Protein AF-A3Z2J1-F1 (afdb_monomer)

Solvent-accessible surface area (backbone atoms only — not comparable to full-atom values): 14662 Å² total; per-residue (Å²): 104,70,68,64,51,51,53,56,68,70,64,74,62,68,64,82,73,50,53,62,56,49,52,54,41,51,51,48,16,47,52,53,9,51,54,41,21,66,39,72,63,80,70,76,75,83,75,76,81,84,68,76,88,81,82,53,97,78,67,74,84,74,64,81,73,78,60,79,45,71,45,67,60,53,67,64,81,97,43,74,44,67,62,46,49,36,32,64,64,8,50,52,48,8,52,51,51,16,46,47,52,36,52,55,54,51,52,51,52,49,50,64,76,75,48,54,75,66,58,50,43,37,52,51,34,60,68,40,47,76,50,36,79,80,71,44,64,44,48,61,54,25,32,52,51,48,49,51,61,65,43,44,60,57,52,52,52,50,51,52,50,52,53,53,56,44,52,74,68,66,58,58,76,88,80,49,53,75,73,57,45,50,52,50,54,48,55,50,48,52,55,50,50,54,54,49,51,54,52,49,50,55,51,48,53,55,40,48,78,72,65,58,75,88,56,46,45,73,80,74,56,75,82,74,86,70,88,55,65,68,60,53,50,52,50,50,50,51,50,51,48,54,51,50,52,45,56,61,68,69,75,108

Sequence (252 aa):
MLSLFVITALSGLPRKLWWRSLLVLVLLAFAVGSLSMLLPAVDPPAVFSLRNPLELPDAATDGPSWDLIRFGPLQWGNFSLGPLVVDRASAQLGLRTSTLVFTVIHSVNLVLITTTPEDLVWGLSWYLRPFAVFGLPVEKLGFQLLLALRFLPLVQEELQNLLRSMASRAVNLRTLGFKAGFGIVLAVGERLLANILLRAEQGADALVARGGRILGPSRFRLPAERPAPLLNALALMGLLLVMGLRGQYGAL

Foldseek 3Di:
DVLLV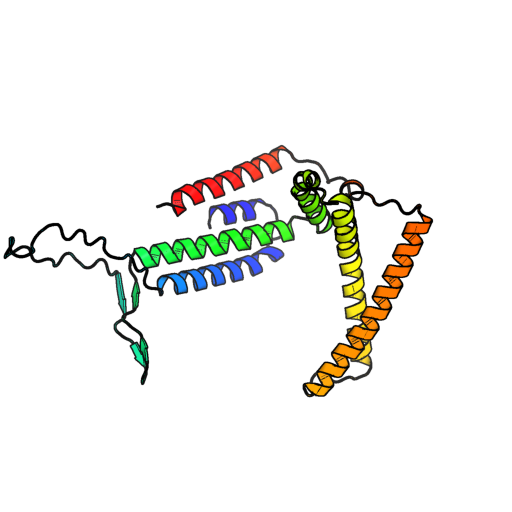VVVVVPPDDCVPCVVVLVVLLVVLLVQLVVLLQDPPPPPPPPPVVDDPPPDPPPPPPPPPQFPDWQPFDDDDPDTDHTRTRHPSSNLRSVLSSVVSSVVVVVVVVCVVPDDQLVVLVVVLVVCVVVVVVVDPSLQVSLVSNVVVVCPVVLVVLLVVLVVVVVVVVPPCPPDDPVVNVVVVVVSVVVSVVVVVVVVVVVCVVCVVVPVDRGGSVVVDDPDDDDPVVVVVVVVVSVVVVVVVCVVSVVD

pLDDT: mean 74.88, std 15.04, range [39.53, 95.44]

Structure (mmCIF, N/CA/C/O backbone):
data_AF-A3Z2J1-F1
#
_entry.id   AF-A3Z2J1-F1
#
loop_
_atom_site.group_PDB
_atom_site.id
_atom_site.type_symbol
_atom_site.label_atom_id
_atom_site.label_alt_id
_atom_site.label_comp_id
_atom_site.label_asym_id
_atom_site.label_entity_id
_atom_site.label_seq_id
_atom_site.pdbx_PDB_ins_code
_atom_site.Cartn_x
_atom_site.Cartn_y
_atom_site.Cartn_z
_atom_site.occupancy
_atom_site.B_iso_or_equiv
_atom_site.auth_seq_id
_atom_site.auth_comp_id
_atom_site.auth_asym_id
_atom_site.auth_atom_id
_atom_site.pdbx_PDB_model_num
ATOM 1 N N . MET A 1 1 ? 14.466 5.690 -18.568 1.00 57.38 1 MET A N 1
ATOM 2 C CA . MET A 1 1 ? 14.566 6.590 -17.391 1.00 57.38 1 MET A CA 1
ATOM 3 C C . MET A 1 1 ? 14.049 7.999 -17.683 1.00 57.38 1 MET A C 1
ATOM 5 O O . MET A 1 1 ? 13.105 8.415 -17.024 1.00 57.38 1 MET A O 1
ATOM 9 N N . LEU A 1 2 ? 14.600 8.712 -18.676 1.00 60.16 2 LEU A N 1
ATOM 10 C CA . LEU A 1 2 ? 14.237 10.108 -18.991 1.00 60.16 2 LEU A CA 1
ATOM 11 C C . LEU A 1 2 ? 12.752 10.333 -19.322 1.00 60.16 2 LEU A C 1
ATOM 13 O O . LEU A 1 2 ? 12.160 11.288 -18.836 1.00 60.16 2 LEU A O 1
ATOM 17 N N . SER A 1 3 ? 12.119 9.433 -20.075 1.00 56.44 3 SER A N 1
ATOM 18 C CA . SER A 1 3 ? 10.701 9.547 -20.447 1.00 56.44 3 SER A CA 1
ATOM 19 C C . SER A 1 3 ? 9.753 9.518 -19.237 1.00 56.44 3 SER A C 1
ATOM 21 O O . SER A 1 3 ? 8.886 10.376 -19.109 1.00 56.44 3 SER A O 1
ATOM 23 N N . LEU A 1 4 ? 9.962 8.596 -18.292 1.00 57.84 4 LEU A N 1
ATOM 24 C CA . LEU A 1 4 ? 9.208 8.545 -17.029 1.00 57.84 4 LEU A CA 1
ATOM 25 C C . LEU A 1 4 ? 9.495 9.743 -16.118 1.00 57.84 4 LEU A C 1
ATOM 27 O O . LEU A 1 4 ? 8.594 10.225 -15.431 1.00 57.84 4 LEU A O 1
ATOM 31 N N . PHE A 1 5 ? 10.730 10.246 -16.128 1.00 60.72 5 PHE A N 1
ATOM 32 C CA . PHE A 1 5 ? 11.093 11.449 -15.384 1.00 60.72 5 PHE A CA 1
ATOM 33 C C . PHE A 1 5 ? 10.326 12.677 -15.898 1.00 60.72 5 PHE A C 1
ATOM 35 O O . PHE A 1 5 ? 9.751 13.415 -15.101 1.00 60.72 5 PHE A O 1
ATOM 42 N N . VAL A 1 6 ? 10.232 12.836 -17.223 1.00 63.78 6 VAL A N 1
ATOM 43 C CA . VAL A 1 6 ? 9.468 13.911 -17.876 1.00 63.78 6 VAL A CA 1
ATOM 44 C C . VAL A 1 6 ? 7.970 13.797 -17.581 1.00 63.78 6 VAL A C 1
ATOM 46 O O . VAL A 1 6 ? 7.354 14.787 -17.195 1.00 63.78 6 VAL A O 1
ATOM 49 N N . ILE A 1 7 ? 7.392 12.594 -17.671 1.00 62.88 7 ILE A N 1
ATOM 50 C CA . ILE A 1 7 ? 5.971 12.359 -17.352 1.00 62.88 7 ILE A CA 1
ATOM 51 C C . ILE A 1 7 ? 5.661 12.756 -15.906 1.00 62.88 7 ILE A C 1
ATOM 53 O O . ILE A 1 7 ? 4.654 13.402 -15.629 1.00 62.88 7 ILE A O 1
ATOM 57 N N . THR A 1 8 ? 6.550 12.422 -14.976 1.00 60.19 8 THR A N 1
ATOM 58 C CA . THR A 1 8 ? 6.310 12.709 -13.561 1.00 60.19 8 THR A CA 1
ATOM 59 C C . THR A 1 8 ? 6.542 14.187 -13.224 1.00 60.19 8 THR A C 1
ATOM 61 O O . THR A 1 8 ? 5.846 14.735 -12.373 1.00 60.19 8 THR A O 1
ATOM 64 N N . ALA A 1 9 ? 7.458 14.862 -13.928 1.00 58.59 9 ALA A N 1
ATOM 65 C CA . ALA A 1 9 ? 7.637 16.310 -13.833 1.00 58.59 9 ALA A CA 1
ATOM 66 C C . ALA A 1 9 ? 6.421 17.089 -14.375 1.00 58.59 9 ALA A C 1
ATOM 68 O O . ALA A 1 9 ? 6.052 18.107 -13.794 1.00 58.59 9 ALA A O 1
ATOM 69 N N . LEU A 1 10 ? 5.764 16.592 -15.433 1.00 59.16 10 LEU A N 1
ATOM 70 C CA . LEU A 1 10 ? 4.526 17.177 -15.967 1.00 59.16 10 LEU A CA 1
ATOM 71 C C . LEU A 1 10 ? 3.279 16.870 -15.120 1.00 59.16 10 LEU A C 1
ATOM 73 O O . LEU A 1 10 ? 2.296 17.598 -15.213 1.00 59.16 10 LEU A O 1
ATOM 77 N N . SER A 1 11 ? 3.302 15.829 -14.282 1.00 58.53 11 SER A N 1
ATOM 78 C CA . SER A 1 11 ? 2.126 15.358 -13.531 1.00 58.53 11 SER A CA 1
ATOM 79 C C . SER A 1 11 ? 1.688 16.273 -12.370 1.00 58.53 11 SER A C 1
ATOM 81 O O . SER A 1 11 ? 0.750 15.927 -11.655 1.00 58.53 11 SER A O 1
ATOM 83 N N . GLY A 1 12 ? 2.352 17.415 -12.141 1.00 55.75 12 GLY A N 1
ATOM 84 C CA . GLY A 1 12 ? 1.924 18.420 -11.154 1.00 55.75 12 GLY A CA 1
ATOM 85 C C . GLY A 1 12 ? 2.010 17.982 -9.684 1.00 55.75 12 GLY A C 1
ATOM 86 O O . GLY A 1 12 ? 1.475 18.656 -8.807 1.00 55.75 12 GLY A O 1
ATOM 87 N N . LEU A 1 13 ? 2.679 16.862 -9.393 1.00 62.22 13 LEU A N 1
ATOM 88 C CA . LEU A 1 13 ? 2.806 16.322 -8.040 1.00 62.22 13 LEU A CA 1
ATOM 89 C C . LEU A 1 13 ? 3.732 17.195 -7.172 1.00 62.22 13 LEU A C 1
ATOM 91 O O . LEU A 1 13 ? 4.771 17.665 -7.648 1.00 62.22 13 LEU A O 1
ATOM 95 N N . PRO A 1 14 ? 3.420 17.387 -5.875 1.00 61.91 14 PRO A N 1
ATOM 96 C CA . PRO A 1 14 ? 4.254 18.181 -4.984 1.00 61.91 14 PRO A CA 1
ATOM 97 C C . PRO A 1 14 ? 5.662 17.578 -4.889 1.00 61.91 14 PRO A C 1
ATOM 99 O O . PRO A 1 14 ? 5.868 16.486 -4.355 1.00 61.91 14 PRO A O 1
ATOM 102 N N . ARG A 1 15 ? 6.659 18.335 -5.373 1.00 60.00 15 ARG A N 1
ATOM 103 C CA . ARG A 1 15 ? 8.070 17.917 -5.518 1.00 60.00 15 ARG A CA 1
ATOM 104 C C . ARG A 1 15 ? 8.680 17.326 -4.237 1.00 60.00 15 ARG A C 1
ATOM 106 O O . ARG A 1 15 ? 9.573 16.487 -4.312 1.00 60.00 15 ARG A O 1
ATOM 113 N N . LYS A 1 16 ? 8.175 17.720 -3.062 1.00 64.94 16 LYS A N 1
ATOM 114 C CA . LYS A 1 16 ? 8.622 17.232 -1.746 1.00 64.94 16 LYS A CA 1
ATOM 115 C C . LYS A 1 16 ? 8.335 15.744 -1.506 1.00 64.94 16 LYS A C 1
ATOM 117 O O . LYS A 1 16 ? 9.128 15.107 -0.819 1.00 64.94 16 LYS A O 1
ATOM 122 N N . LEU A 1 17 ? 7.247 15.195 -2.059 1.00 63.03 17 LEU A N 1
ATOM 123 C CA . LEU A 1 17 ? 6.867 13.792 -1.841 1.00 63.03 17 LEU A CA 1
ATOM 124 C C . LEU A 1 17 ? 7.723 12.834 -2.675 1.00 63.03 17 LEU A C 1
ATOM 126 O O . LEU A 1 17 ? 8.176 11.808 -2.174 1.00 63.03 17 LEU A O 1
ATOM 130 N N . TRP A 1 18 ? 7.975 13.176 -3.940 1.00 66.00 18 TRP A N 1
ATOM 131 C CA . TRP A 1 18 ? 8.612 12.239 -4.863 1.00 66.00 18 TRP A CA 1
ATOM 132 C C . TRP A 1 18 ? 10.140 12.357 -4.915 1.00 66.00 18 TRP A C 1
ATOM 134 O O . TRP A 1 18 ? 10.807 11.355 -5.139 1.00 66.00 18 TRP A O 1
ATOM 144 N N . TRP A 1 19 ? 10.734 13.521 -4.629 1.00 69.75 19 TRP A N 1
ATOM 145 C CA . TRP A 1 19 ? 12.183 13.724 -4.798 1.00 69.75 19 TRP A CA 1
ATOM 146 C C . TRP A 1 19 ? 13.058 12.785 -3.949 1.00 69.75 19 TRP A C 1
ATOM 148 O O . TRP A 1 19 ? 14.065 12.276 -4.436 1.00 69.75 19 TRP A O 1
ATOM 158 N N . ARG A 1 20 ? 12.666 12.508 -2.694 1.00 76.00 20 ARG A N 1
ATOM 159 C CA . ARG A 1 20 ? 13.407 11.579 -1.817 1.00 76.00 20 ARG A CA 1
ATOM 160 C C . ARG A 1 20 ? 13.319 10.135 -2.311 1.00 76.00 20 ARG A C 1
ATOM 162 O O . ARG A 1 20 ? 14.336 9.456 -2.379 1.00 76.00 20 ARG A O 1
ATOM 169 N N . SER A 1 21 ? 12.115 9.694 -2.676 1.00 70.88 21 SER A N 1
ATOM 170 C CA . SER A 1 21 ? 11.883 8.355 -3.230 1.00 70.88 21 SER A CA 1
ATOM 171 C C . SER A 1 21 ? 12.632 8.174 -4.553 1.00 70.88 21 SER A C 1
ATOM 173 O O . SER A 1 21 ? 13.335 7.187 -4.728 1.00 70.88 21 SER A O 1
ATOM 175 N N . LEU A 1 22 ? 12.582 9.177 -5.433 1.00 76.19 22 LEU A N 1
ATOM 176 C CA . LEU A 1 22 ? 13.281 9.202 -6.716 1.00 76.19 22 LEU A CA 1
ATOM 177 C C . LEU A 1 22 ? 14.797 9.090 -6.532 1.00 76.19 22 LEU A C 1
ATOM 179 O O . LEU A 1 22 ? 15.416 8.254 -7.180 1.00 76.19 22 LEU A O 1
ATOM 183 N N . LEU A 1 23 ? 15.393 9.872 -5.626 1.00 80.12 23 LEU A N 1
ATOM 184 C CA . LEU A 1 23 ? 16.831 9.803 -5.351 1.00 80.12 23 LEU A CA 1
ATOM 185 C C . LEU A 1 23 ? 17.265 8.421 -4.854 1.00 80.12 23 LEU A C 1
ATOM 187 O O . LEU A 1 23 ? 18.228 7.863 -5.375 1.00 80.12 23 LEU A O 1
ATOM 191 N N . VAL A 1 24 ? 16.540 7.850 -3.888 1.00 81.94 24 VAL A N 1
ATOM 192 C CA . VAL A 1 24 ? 16.833 6.504 -3.366 1.00 81.94 24 VAL A CA 1
ATOM 193 C C . VAL A 1 24 ? 16.687 5.452 -4.463 1.00 81.94 24 VAL A C 1
ATOM 195 O O . VAL A 1 24 ? 17.505 4.546 -4.566 1.00 81.94 24 VAL A O 1
ATOM 198 N N . LEU A 1 25 ? 15.673 5.586 -5.312 1.00 81.19 25 LEU A N 1
ATOM 199 C CA . LEU A 1 25 ? 15.363 4.632 -6.369 1.00 81.19 25 LEU A CA 1
ATOM 200 C C . LEU A 1 25 ? 16.361 4.709 -7.529 1.00 81.19 25 LEU A C 1
ATOM 202 O O . LEU A 1 25 ? 16.750 3.671 -8.054 1.00 81.19 25 LEU A O 1
ATOM 206 N N . VAL A 1 26 ? 16.839 5.903 -7.891 1.00 80.12 26 VAL A N 1
ATOM 207 C CA . VAL A 1 26 ? 17.949 6.070 -8.844 1.00 80.12 26 VAL A CA 1
ATOM 208 C C . VAL A 1 26 ? 19.233 5.474 -8.279 1.00 80.12 26 VAL A C 1
ATOM 210 O O . VAL A 1 26 ? 19.916 4.751 -8.997 1.00 80.12 26 VAL A O 1
ATOM 213 N N . LEU A 1 27 ? 19.535 5.713 -6.999 1.00 85.19 27 LEU A N 1
ATOM 214 C CA . LEU A 1 27 ? 20.712 5.137 -6.347 1.00 85.19 27 LEU A CA 1
ATOM 215 C C . LEU A 1 27 ? 20.633 3.606 -6.315 1.00 85.19 27 LEU A C 1
ATOM 217 O O . LEU A 1 27 ? 21.591 2.941 -6.694 1.00 85.19 27 LEU A O 1
ATOM 221 N N . LEU A 1 28 ? 19.480 3.044 -5.942 1.00 85.31 28 LEU A N 1
ATOM 222 C CA . LEU A 1 28 ? 19.233 1.602 -5.949 1.00 85.31 28 LEU A CA 1
ATOM 223 C C . LEU A 1 28 ? 19.355 1.021 -7.363 1.00 85.31 28 LEU A C 1
ATOM 225 O O . LEU A 1 28 ? 20.039 0.023 -7.561 1.00 85.31 28 LEU A O 1
ATOM 229 N N . ALA A 1 29 ? 18.716 1.645 -8.353 1.00 80.44 29 ALA A N 1
ATOM 230 C CA . ALA A 1 29 ? 18.776 1.196 -9.737 1.00 80.44 29 ALA A CA 1
ATOM 231 C C . ALA A 1 29 ? 20.209 1.242 -10.274 1.00 80.44 29 ALA A C 1
ATOM 233 O O . ALA A 1 29 ? 20.617 0.336 -11.000 1.00 80.44 29 ALA A O 1
ATOM 234 N N . PHE A 1 30 ? 20.986 2.267 -9.919 1.00 82.56 30 PHE A N 1
ATOM 235 C CA . PHE A 1 30 ? 22.388 2.361 -10.304 1.00 82.56 30 PHE A CA 1
ATOM 236 C C . PHE A 1 30 ? 23.234 1.301 -9.595 1.00 82.56 30 PHE A C 1
ATOM 238 O O . PHE A 1 30 ? 24.021 0.643 -10.256 1.00 82.56 30 PHE A O 1
ATOM 245 N N . ALA A 1 31 ? 23.011 1.058 -8.300 1.00 83.38 31 ALA A N 1
ATOM 246 C CA . ALA A 1 31 ? 23.707 0.023 -7.534 1.00 83.38 31 ALA A CA 1
ATOM 247 C C . ALA A 1 31 ? 23.424 -1.396 -8.063 1.00 83.38 31 ALA A C 1
ATOM 249 O O . ALA A 1 31 ? 24.338 -2.207 -8.208 1.00 83.38 31 ALA A O 1
ATOM 250 N N . VAL A 1 32 ? 22.165 -1.698 -8.396 1.00 82.12 32 VAL A N 1
ATOM 251 C CA . VAL A 1 32 ? 21.775 -2.981 -9.004 1.00 82.12 32 VAL A CA 1
ATOM 252 C C . VAL A 1 32 ? 22.324 -3.100 -10.427 1.00 82.12 32 VAL A C 1
ATOM 254 O O . VAL A 1 32 ? 22.787 -4.171 -10.820 1.00 82.12 32 VAL A O 1
ATOM 257 N N . GLY A 1 33 ? 22.319 -2.001 -11.187 1.00 79.25 33 GLY A N 1
ATOM 258 C CA . GLY A 1 33 ? 22.915 -1.924 -12.519 1.00 79.25 33 GLY A CA 1
ATOM 259 C C . GLY A 1 33 ? 24.416 -2.174 -12.495 1.00 79.25 33 GLY A C 1
ATOM 260 O O . GLY A 1 33 ? 24.890 -3.044 -13.214 1.00 79.25 33 GLY A O 1
ATOM 261 N N . SER A 1 34 ? 25.150 -1.485 -11.618 1.00 76.50 34 SER A N 1
ATOM 262 C CA . SER A 1 34 ? 26.585 -1.686 -11.437 1.00 76.50 34 SER A CA 1
ATOM 263 C C . SER A 1 34 ? 26.873 -3.112 -10.993 1.00 76.50 34 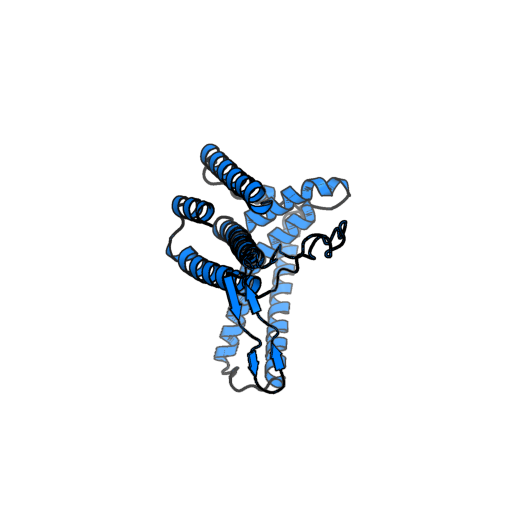SER A C 1
ATOM 265 O O . SER A 1 34 ? 27.691 -3.766 -11.618 1.00 76.50 34 SER A O 1
ATOM 267 N N . LEU A 1 35 ? 26.142 -3.651 -10.008 1.00 79.75 35 LEU A N 1
ATOM 268 C CA . LEU A 1 35 ? 26.307 -5.048 -9.597 1.00 79.75 35 LEU A CA 1
ATOM 269 C C . LEU A 1 35 ? 26.108 -6.007 -10.780 1.00 79.75 35 LEU A C 1
ATOM 271 O O . LEU A 1 35 ? 26.904 -6.917 -10.959 1.00 79.75 35 LEU A O 1
ATOM 275 N N . SER A 1 36 ? 25.107 -5.756 -11.628 1.00 74.44 36 SER A N 1
ATOM 276 C CA . SER A 1 36 ? 24.856 -6.550 -12.838 1.00 74.44 36 SER A CA 1
ATOM 277 C C . SER A 1 36 ? 25.975 -6.429 -13.884 1.00 74.44 36 SER A C 1
ATOM 279 O O . SER A 1 36 ? 26.217 -7.393 -14.597 1.00 74.44 36 SER A O 1
ATOM 281 N N . MET A 1 37 ? 26.676 -5.289 -13.966 1.00 70.00 37 MET A N 1
ATOM 282 C CA . MET A 1 37 ? 27.862 -5.122 -14.828 1.00 70.00 37 MET A CA 1
ATOM 283 C C . MET A 1 37 ? 29.072 -5.914 -14.325 1.00 70.00 37 MET A C 1
ATOM 285 O O . MET A 1 37 ? 29.935 -6.270 -15.121 1.00 70.00 37 MET A O 1
ATOM 289 N N . LEU A 1 38 ? 29.151 -6.163 -13.013 1.00 67.50 38 LEU A N 1
ATOM 290 C CA . LEU A 1 38 ? 30.205 -6.982 -12.415 1.00 67.50 38 LEU A CA 1
ATOM 291 C C . LEU A 1 38 ? 29.958 -8.491 -12.593 1.00 67.50 38 LEU A C 1
ATOM 293 O O . LEU A 1 38 ? 30.885 -9.273 -12.383 1.00 67.50 38 LEU A O 1
ATOM 297 N N . LEU A 1 39 ? 28.743 -8.914 -12.969 1.00 64.44 39 LEU A N 1
ATOM 298 C CA . LEU A 1 39 ? 28.493 -10.305 -13.334 1.00 64.44 39 LEU A CA 1
ATOM 299 C C . LEU A 1 39 ? 29.022 -10.557 -14.757 1.00 64.44 39 LEU A C 1
ATOM 301 O O . LEU A 1 39 ? 28.679 -9.803 -15.672 1.00 64.44 39 LEU A O 1
ATOM 305 N N . PRO A 1 40 ? 29.819 -11.618 -14.979 1.00 58.66 40 PRO A N 1
ATOM 306 C CA . PRO A 1 40 ? 30.177 -12.042 -16.323 1.00 58.66 40 PRO A CA 1
ATOM 307 C C . PRO A 1 40 ? 28.895 -12.416 -17.069 1.00 58.66 40 PRO A C 1
ATOM 309 O O . PRO A 1 40 ? 28.216 -13.378 -16.697 1.00 58.66 40 PRO A O 1
ATOM 312 N N . ALA A 1 41 ? 28.540 -11.655 -18.104 1.00 54.47 41 ALA A N 1
ATOM 313 C CA . ALA A 1 41 ? 27.570 -12.113 -19.082 1.00 54.47 41 ALA A CA 1
ATOM 314 C C . ALA A 1 41 ? 28.239 -13.267 -19.836 1.00 54.47 41 ALA A C 1
ATOM 316 O O . ALA A 1 41 ? 29.072 -13.055 -20.710 1.00 54.47 41 ALA A O 1
ATOM 317 N N . VAL A 1 42 ? 27.968 -14.501 -19.409 1.00 46.91 42 VAL A N 1
ATOM 318 C CA . VAL A 1 42 ? 28.392 -15.692 -20.141 1.00 46.91 42 VAL A CA 1
ATOM 319 C C . VAL A 1 42 ? 27.562 -15.731 -21.418 1.00 46.91 42 VAL A C 1
ATOM 321 O O . VAL A 1 42 ? 26.490 -16.327 -21.441 1.00 46.91 42 VAL A O 1
ATOM 324 N N . ASP A 1 43 ? 28.042 -15.089 -22.476 1.00 48.09 43 ASP A N 1
ATOM 325 C CA . ASP A 1 43 ? 27.722 -15.566 -23.811 1.00 48.09 43 ASP A CA 1
ATOM 326 C C . ASP A 1 43 ? 28.557 -16.840 -24.004 1.00 48.09 43 ASP A C 1
ATOM 328 O O . ASP A 1 43 ? 29.792 -16.768 -23.985 1.00 48.09 43 ASP A O 1
ATOM 332 N N . PRO A 1 44 ? 27.954 -18.041 -24.131 1.00 46.53 44 PRO A N 1
ATOM 333 C CA . PRO A 1 44 ? 28.702 -19.157 -24.676 1.00 46.53 44 PRO A CA 1
ATOM 334 C C . PRO A 1 44 ? 29.136 -18.716 -26.077 1.00 46.53 44 PRO A C 1
ATOM 336 O O . PRO A 1 44 ? 28.268 -18.350 -26.877 1.00 46.53 44 PRO A O 1
ATOM 339 N N . PRO A 1 45 ? 30.440 -18.707 -26.409 1.00 48.12 45 PRO A N 1
ATOM 340 C CA . PRO A 1 45 ? 30.830 -18.457 -27.781 1.00 48.12 45 PRO A CA 1
ATOM 341 C C . PRO A 1 45 ? 30.092 -19.493 -28.626 1.00 48.12 45 PRO A C 1
ATOM 343 O O . PRO A 1 45 ? 30.150 -20.691 -28.341 1.00 48.12 45 PRO A O 1
ATOM 346 N N . ALA A 1 46 ? 29.345 -19.038 -29.630 1.00 47.88 46 ALA A N 1
ATOM 347 C CA . ALA A 1 46 ? 28.820 -19.916 -30.658 1.00 47.88 46 ALA A CA 1
ATOM 348 C C . ALA A 1 46 ? 30.024 -20.466 -31.432 1.00 47.88 46 ALA A C 1
ATOM 350 O O . ALA A 1 46 ? 30.397 -19.959 -32.488 1.00 47.88 46 ALA A O 1
ATOM 351 N N . VAL A 1 47 ? 30.686 -21.478 -30.869 1.00 46.78 47 VAL A N 1
ATOM 352 C CA . VAL A 1 47 ? 31.757 -22.216 -31.522 1.00 46.78 47 VAL A CA 1
ATOM 353 C C . VAL A 1 47 ? 31.083 -23.164 -32.505 1.00 46.78 47 VAL A C 1
ATOM 355 O O . VAL A 1 47 ? 30.970 -24.363 -32.277 1.00 46.78 47 VAL A O 1
ATOM 358 N N . PHE A 1 48 ? 30.617 -22.626 -33.630 1.00 44.84 48 PHE A N 1
ATOM 359 C CA . PHE A 1 48 ? 30.579 -23.432 -34.839 1.00 44.84 48 PHE A CA 1
ATOM 360 C C . PHE A 1 48 ? 32.022 -23.535 -35.333 1.00 44.84 48 PHE A C 1
ATOM 362 O O . PHE A 1 48 ? 32.467 -22.771 -36.187 1.00 44.84 48 PHE A O 1
ATOM 369 N N . SER A 1 49 ? 32.781 -24.468 -34.756 1.00 53.88 49 SER A N 1
ATOM 370 C CA . SER A 1 49 ? 34.097 -24.890 -35.237 1.00 53.88 49 SER A CA 1
ATOM 371 C C . SER A 1 49 ? 33.925 -25.651 -36.557 1.00 53.88 49 SER A C 1
ATOM 373 O O . SER A 1 49 ? 34.043 -26.867 -36.628 1.00 53.88 49 SER A O 1
ATOM 375 N N . LEU A 1 50 ? 33.594 -24.920 -37.623 1.00 51.19 50 LEU A N 1
ATOM 376 C CA . LEU A 1 50 ? 33.421 -25.459 -38.974 1.00 51.19 50 LEU A CA 1
ATOM 377 C C . LEU A 1 50 ? 34.714 -25.441 -39.803 1.00 51.19 50 LEU A C 1
ATOM 379 O O . LEU A 1 50 ? 34.687 -25.860 -40.960 1.00 51.19 50 LEU A O 1
ATOM 383 N N . ARG A 1 51 ? 35.850 -24.960 -39.272 1.00 53.72 51 ARG A N 1
ATOM 384 C CA . ARG A 1 51 ? 37.092 -24.880 -40.057 1.00 53.72 51 ARG A CA 1
ATOM 385 C C . ARG A 1 51 ? 38.361 -25.048 -39.221 1.00 53.72 51 ARG A C 1
ATOM 387 O O . ARG A 1 51 ? 38.476 -24.497 -38.132 1.00 53.72 51 ARG A O 1
ATOM 394 N N . ASN A 1 52 ? 39.279 -25.854 -39.753 1.00 56.75 52 ASN A N 1
ATOM 395 C CA . ASN A 1 52 ? 40.498 -26.324 -39.101 1.00 56.75 52 ASN A CA 1
ATOM 396 C C . ASN A 1 52 ? 41.537 -25.176 -39.018 1.00 56.75 52 ASN A C 1
ATOM 398 O O . ASN A 1 52 ? 41.876 -24.608 -40.056 1.00 56.75 52 ASN A O 1
ATOM 402 N N . PRO A 1 53 ? 42.045 -24.809 -37.828 1.00 56.50 53 PRO A N 1
ATOM 403 C CA . PRO A 1 53 ? 42.876 -23.613 -37.609 1.00 56.50 53 PRO A CA 1
ATOM 404 C C . PRO A 1 53 ? 44.314 -23.665 -38.172 1.00 56.50 53 PRO A C 1
ATOM 406 O O . PRO A 1 53 ? 45.115 -22.790 -37.867 1.00 56.50 53 PRO A O 1
ATOM 409 N N . LEU A 1 54 ? 44.663 -24.658 -38.996 1.00 57.78 54 LEU A N 1
ATOM 410 C CA . LEU A 1 54 ? 46.009 -24.829 -39.570 1.00 57.78 54 LEU A CA 1
ATOM 411 C C . LEU A 1 54 ? 46.174 -24.251 -40.991 1.00 57.78 54 LEU A C 1
ATOM 413 O O . LEU A 1 54 ? 47.264 -24.323 -41.549 1.00 57.78 54 LEU A O 1
ATOM 417 N N . GLU A 1 55 ? 45.123 -23.682 -41.592 1.00 58.12 55 GLU A N 1
ATOM 418 C CA . GLU A 1 55 ? 45.159 -23.216 -42.993 1.00 58.12 55 GLU A CA 1
ATOM 419 C C . GLU A 1 55 ? 45.689 -21.777 -43.186 1.00 58.12 55 GLU A C 1
ATOM 421 O O . GLU A 1 55 ? 45.889 -21.358 -44.323 1.00 58.12 55 GLU A O 1
ATOM 426 N N . LEU A 1 56 ? 45.957 -21.013 -42.117 1.00 60.41 56 LEU A N 1
ATOM 427 C CA . LEU A 1 56 ? 46.429 -19.618 -42.199 1.00 60.41 56 LEU A CA 1
ATOM 428 C C . LEU A 1 56 ? 47.598 -19.361 -41.225 1.00 60.41 56 LEU A C 1
ATOM 430 O O . LEU A 1 56 ? 47.361 -18.939 -40.096 1.00 60.41 56 LEU A O 1
ATOM 434 N N . PRO A 1 57 ? 48.861 -19.571 -41.649 1.00 54.97 57 PRO A N 1
ATOM 435 C CA . PRO A 1 57 ? 50.043 -19.410 -40.793 1.00 54.97 57 PRO A CA 1
ATOM 436 C C . PRO A 1 57 ? 50.337 -17.969 -40.342 1.00 54.97 57 PRO A C 1
ATOM 438 O O . PRO A 1 57 ? 51.181 -17.782 -39.475 1.00 54.97 57 PRO A O 1
ATOM 441 N N . ASP A 1 58 ? 49.652 -16.971 -40.911 1.00 50.88 58 ASP A N 1
ATOM 442 C CA . ASP A 1 58 ? 49.895 -15.539 -40.659 1.00 50.88 58 ASP A CA 1
ATOM 443 C C . ASP A 1 58 ? 48.616 -14.744 -40.338 1.00 50.88 58 ASP A C 1
ATOM 445 O O . ASP A 1 58 ? 48.620 -13.513 -40.274 1.00 50.88 58 ASP A O 1
ATOM 449 N N . ALA A 1 59 ? 47.494 -15.427 -40.098 1.00 51.06 59 ALA A N 1
ATOM 450 C CA . ALA A 1 59 ? 46.329 -14.772 -39.518 1.00 51.06 59 ALA A CA 1
ATOM 451 C C . ALA A 1 59 ? 46.518 -14.729 -38.001 1.00 51.06 59 ALA A C 1
ATOM 453 O O . ALA A 1 59 ? 45.949 -15.541 -37.274 1.00 51.06 59 ALA A O 1
ATOM 454 N N . ALA A 1 60 ? 47.344 -13.794 -37.530 1.00 48.81 60 ALA A N 1
ATOM 455 C CA . ALA A 1 60 ? 47.370 -13.411 -36.129 1.00 48.81 60 ALA A CA 1
ATOM 456 C C . ALA A 1 60 ? 45.926 -13.132 -35.685 1.00 48.81 60 ALA A C 1
ATOM 458 O O . ALA A 1 60 ? 45.336 -12.108 -36.031 1.00 48.81 60 ALA A O 1
ATOM 459 N N . THR A 1 61 ? 45.333 -14.054 -34.928 1.00 53.97 61 THR A N 1
ATOM 460 C CA . THR A 1 61 ? 44.052 -13.845 -34.253 1.00 53.97 61 THR A CA 1
ATOM 461 C C . THR A 1 61 ? 44.260 -12.987 -33.009 1.00 53.97 61 THR A C 1
ATOM 463 O O . THR A 1 61 ? 43.756 -13.312 -31.943 1.00 53.97 61 THR A O 1
ATOM 466 N N . ASP A 1 62 ? 44.986 -11.881 -33.154 1.00 47.56 62 ASP A N 1
ATOM 467 C CA . ASP A 1 62 ? 44.952 -10.757 -32.227 1.00 47.56 62 ASP A CA 1
ATOM 468 C C . ASP A 1 62 ? 43.997 -9.718 -32.820 1.00 47.56 62 ASP A C 1
ATOM 470 O O . ASP A 1 62 ? 44.339 -8.574 -33.119 1.00 47.56 62 ASP A O 1
ATOM 474 N N . GLY A 1 63 ? 42.745 -10.142 -33.021 1.00 48.62 63 GLY A N 1
ATOM 475 C CA . GLY A 1 63 ? 41.662 -9.172 -32.998 1.00 48.62 63 GLY A CA 1
ATOM 476 C C . GLY A 1 63 ? 41.668 -8.559 -31.598 1.00 48.62 63 GLY A C 1
ATOM 477 O O . GLY A 1 63 ? 41.802 -9.318 -30.635 1.00 48.62 63 GLY A O 1
ATOM 478 N N . PRO A 1 64 ? 41.564 -7.225 -31.442 1.00 44.72 64 PRO A N 1
ATOM 479 C CA . PRO A 1 64 ? 41.543 -6.626 -30.115 1.00 44.72 64 PRO A CA 1
ATOM 480 C C . PRO A 1 64 ? 40.461 -7.348 -29.315 1.00 44.72 64 PRO A C 1
ATOM 482 O O . PRO A 1 64 ? 39.332 -7.440 -29.788 1.00 44.72 64 PRO A O 1
ATOM 485 N N . SER A 1 65 ? 40.776 -7.931 -28.159 1.00 56.19 65 SER A N 1
ATOM 486 C CA . SER A 1 65 ? 39.728 -8.443 -27.280 1.00 56.19 65 SER A CA 1
ATOM 487 C C . SER A 1 65 ? 38.886 -7.234 -26.891 1.00 56.19 65 SER A C 1
ATOM 489 O O . SER A 1 65 ? 39.432 -6.276 -26.343 1.00 56.19 65 SER A O 1
ATOM 491 N N . TRP A 1 66 ? 37.589 -7.229 -27.202 1.00 45.41 66 TRP A N 1
ATOM 492 C CA . TRP A 1 66 ? 36.662 -6.127 -26.890 1.00 45.41 66 TRP A CA 1
ATOM 493 C C . TRP A 1 66 ? 36.377 -6.005 -25.373 1.00 45.41 66 TRP A C 1
ATOM 495 O O . TRP A 1 66 ? 35.309 -5.562 -24.964 1.00 45.41 66 TRP A O 1
ATOM 505 N N . ASP A 1 67 ? 37.363 -6.337 -24.539 1.00 52.53 67 ASP A N 1
ATOM 506 C CA . ASP A 1 67 ? 37.395 -6.142 -23.098 1.00 52.53 67 ASP A CA 1
ATOM 507 C C . ASP A 1 67 ? 37.725 -4.678 -22.809 1.00 52.53 67 ASP A C 1
ATOM 509 O O . ASP A 1 67 ? 38.859 -4.236 -23.003 1.00 52.53 67 ASP A O 1
ATOM 513 N N . LEU A 1 68 ? 36.751 -3.899 -22.332 1.00 52.62 68 LEU A N 1
ATOM 514 C CA . LEU A 1 68 ? 37.016 -2.503 -21.973 1.00 52.62 68 LEU A CA 1
ATOM 515 C C . LEU A 1 68 ? 37.898 -2.393 -20.724 1.00 52.62 68 LEU A C 1
ATOM 517 O O . LEU A 1 68 ? 38.744 -1.504 -20.655 1.00 52.62 68 LEU A O 1
ATOM 521 N N . ILE A 1 69 ? 37.685 -3.255 -19.722 1.00 52.75 69 ILE A N 1
ATOM 522 C CA . ILE A 1 69 ? 38.435 -3.255 -18.460 1.00 52.75 69 ILE A CA 1
ATOM 523 C C . ILE A 1 69 ? 38.489 -4.688 -17.921 1.00 52.75 69 ILE A C 1
ATOM 525 O O . ILE A 1 69 ? 37.460 -5.279 -17.587 1.00 52.75 69 ILE A O 1
ATOM 529 N N . ARG A 1 70 ? 39.699 -5.240 -17.814 1.00 53.09 70 ARG A N 1
ATOM 530 C CA . ARG A 1 70 ? 39.969 -6.547 -17.210 1.00 53.09 70 ARG A CA 1
ATOM 531 C C . ARG A 1 70 ? 40.592 -6.307 -15.836 1.00 53.09 70 ARG A C 1
ATOM 533 O O . ARG A 1 70 ? 41.791 -6.056 -15.737 1.00 53.09 70 ARG A O 1
ATOM 540 N N . PHE A 1 71 ? 39.793 -6.343 -14.769 1.00 54.41 71 PHE A N 1
ATOM 541 C CA . PHE A 1 71 ? 40.368 -6.385 -13.425 1.00 54.41 71 PHE A CA 1
ATOM 542 C C . PHE A 1 71 ? 40.933 -7.791 -13.225 1.00 54.41 71 PHE A C 1
ATOM 544 O O . PHE A 1 71 ? 40.191 -8.773 -13.199 1.00 54.41 71 PHE A O 1
ATOM 551 N N . GLY A 1 72 ? 42.264 -7.889 -13.172 1.00 55.59 72 GLY A N 1
ATOM 552 C CA . GLY A 1 72 ? 42.967 -9.139 -12.890 1.00 55.59 72 GLY A CA 1
ATOM 553 C C . GLY A 1 72 ? 42.495 -9.779 -11.575 1.00 55.59 72 GLY A C 1
ATOM 554 O O . GLY A 1 72 ? 41.829 -9.119 -10.776 1.00 55.59 72 GLY A O 1
ATOM 555 N N . PRO A 1 73 ? 42.810 -11.064 -11.343 1.00 50.22 73 PRO A N 1
ATOM 556 C CA . PRO A 1 73 ? 42.294 -11.801 -10.197 1.00 50.22 73 PRO A CA 1
ATOM 557 C C . PRO A 1 73 ? 42.673 -11.101 -8.890 1.00 50.22 73 PRO A C 1
ATOM 559 O O . PRO A 1 73 ? 43.852 -11.002 -8.541 1.00 50.22 73 PRO A O 1
ATOM 562 N N . LEU A 1 74 ? 41.666 -10.599 -8.172 1.00 50.84 74 LEU A N 1
ATOM 563 C CA . LEU A 1 74 ? 41.860 -9.969 -6.873 1.00 50.84 74 LEU A CA 1
ATOM 564 C C . LEU A 1 74 ? 42.067 -11.095 -5.855 1.00 50.84 74 LEU A C 1
ATOM 566 O O . LEU A 1 74 ? 41.112 -11.729 -5.403 1.00 50.84 74 LEU A O 1
ATOM 570 N N . GLN A 1 75 ? 43.327 -11.393 -5.545 1.00 53.00 75 GLN A N 1
ATOM 571 C CA . GLN A 1 75 ? 43.678 -12.337 -4.489 1.00 53.00 75 GLN A CA 1
ATOM 572 C C . GLN A 1 75 ? 43.673 -11.596 -3.151 1.00 53.00 75 GLN A C 1
ATOM 574 O O . GLN A 1 75 ? 44.613 -10.869 -2.833 1.00 53.00 75 GLN A O 1
ATOM 579 N N . TRP A 1 76 ? 42.609 -11.767 -2.365 1.00 43.22 76 TRP A N 1
ATOM 580 C CA . TRP A 1 76 ? 42.573 -11.305 -0.976 1.00 43.22 76 TRP A CA 1
ATOM 581 C C . TRP A 1 76 ? 42.608 -12.535 -0.061 1.00 43.22 76 TRP A C 1
ATOM 583 O O . TRP A 1 76 ? 41.593 -13.183 0.191 1.00 43.22 76 TRP A O 1
ATOM 593 N N . GLY A 1 77 ? 43.809 -12.908 0.391 1.00 67.25 77 GLY A N 1
ATOM 594 C CA . GLY A 1 77 ? 44.021 -14.129 1.179 1.00 67.25 77 GLY A CA 1
ATOM 595 C C . GLY A 1 77 ? 43.727 -15.404 0.374 1.00 67.25 77 GLY A C 1
ATOM 596 O O . GLY A 1 77 ? 44.217 -15.556 -0.739 1.00 67.25 77 GLY A O 1
ATOM 597 N N . ASN A 1 78 ? 42.910 -16.313 0.918 1.00 53.31 78 ASN A N 1
ATOM 598 C CA . ASN A 1 78 ? 42.570 -17.603 0.289 1.00 53.31 78 ASN A CA 1
ATOM 599 C C . ASN A 1 78 ? 41.414 -17.523 -0.732 1.00 53.31 78 ASN A C 1
ATOM 601 O O . ASN A 1 78 ? 40.965 -18.556 -1.227 1.00 53.31 78 ASN A O 1
ATOM 605 N N . PHE A 1 79 ? 40.904 -16.326 -1.035 1.00 45.09 79 PHE A N 1
ATOM 606 C CA . PHE A 1 79 ? 39.843 -16.125 -2.020 1.00 45.09 79 PHE A CA 1
ATOM 607 C C . PHE A 1 79 ? 40.432 -15.546 -3.308 1.00 45.09 79 PHE A C 1
ATOM 609 O O . PHE A 1 79 ? 40.864 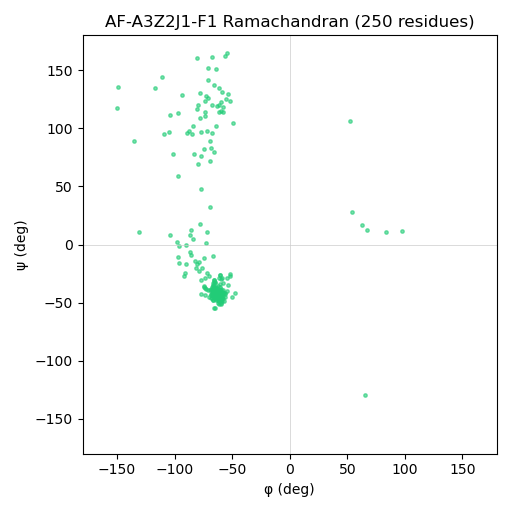-14.393 -3.341 1.00 45.09 79 PHE A O 1
ATOM 616 N N . SER A 1 80 ? 40.435 -16.340 -4.380 1.00 51.03 80 SER A N 1
ATOM 617 C CA . SER A 1 80 ? 40.672 -15.856 -5.738 1.00 51.03 80 SER A CA 1
ATOM 618 C C . SER A 1 80 ? 39.341 -15.404 -6.337 1.00 51.03 80 SER A C 1
ATOM 620 O O . SER A 1 80 ? 38.553 -16.211 -6.831 1.00 51.03 80 SER A O 1
ATOM 622 N N . LEU A 1 81 ? 39.061 -14.098 -6.300 1.00 53.72 81 LEU A N 1
ATOM 623 C CA . LEU A 1 81 ? 38.041 -13.561 -7.198 1.00 53.72 81 LEU A CA 1
ATOM 624 C C . LEU A 1 81 ? 38.594 -13.691 -8.623 1.00 53.72 81 LEU A C 1
ATOM 626 O O . LEU A 1 81 ? 39.676 -13.181 -8.918 1.00 53.72 81 LEU A O 1
ATOM 630 N N . GLY A 1 82 ? 37.882 -14.431 -9.477 1.00 56.72 82 GLY A N 1
ATOM 631 C CA . GLY A 1 82 ? 38.226 -14.585 -10.892 1.00 56.72 82 GLY A CA 1
ATOM 632 C C . GLY A 1 82 ? 38.317 -13.229 -11.608 1.00 56.72 82 GLY A C 1
ATOM 633 O O . GLY A 1 82 ? 37.810 -12.233 -11.087 1.00 56.72 82 GLY A O 1
ATOM 634 N N . PRO A 1 83 ? 38.972 -13.164 -12.783 1.00 58.00 83 PRO A N 1
ATOM 635 C CA . PRO A 1 83 ? 39.160 -11.909 -13.498 1.00 58.00 83 PRO A CA 1
ATOM 636 C C . PRO A 1 83 ? 37.799 -11.282 -13.792 1.00 58.00 83 PRO A C 1
ATOM 638 O O . PRO A 1 83 ? 36.955 -11.877 -14.464 1.00 58.00 83 PRO A O 1
ATOM 641 N N . LEU A 1 84 ? 37.581 -10.089 -13.251 1.00 58.62 84 LEU A N 1
ATOM 642 C CA . LEU A 1 84 ? 36.334 -9.368 -13.409 1.00 58.62 84 LEU A CA 1
ATOM 643 C C . LEU A 1 84 ? 36.431 -8.603 -14.727 1.00 58.62 84 LEU A C 1
ATOM 645 O O . LEU A 1 84 ? 37.063 -7.547 -14.815 1.00 58.62 84 LEU A O 1
ATOM 649 N N . VAL A 1 85 ? 35.898 -9.221 -15.778 1.00 58.53 85 VAL A N 1
ATOM 650 C CA . VAL A 1 85 ? 35.925 -8.687 -17.140 1.00 58.53 85 VAL A CA 1
ATOM 651 C C . VAL A 1 85 ? 34.600 -7.987 -17.401 1.00 58.53 85 VAL A C 1
ATOM 653 O O . VAL A 1 85 ? 33.548 -8.626 -17.421 1.00 58.53 85 VAL A O 1
ATOM 656 N N . VAL A 1 86 ? 34.640 -6.663 -17.559 1.00 62.00 86 VAL A N 1
ATOM 657 C CA . VAL A 1 86 ? 33.459 -5.886 -17.950 1.00 62.00 86 VAL A CA 1
ATOM 658 C C . VAL A 1 86 ? 33.418 -5.837 -19.473 1.00 62.00 86 VAL A C 1
ATOM 660 O O . VAL A 1 86 ? 34.083 -5.007 -20.097 1.00 62.00 86 VAL A O 1
ATOM 663 N N . ASP A 1 87 ? 32.650 -6.750 -20.063 1.00 66.75 87 ASP A N 1
ATOM 664 C CA . ASP A 1 87 ? 32.370 -6.762 -21.499 1.00 66.75 87 ASP A CA 1
ATOM 665 C C . ASP A 1 87 ? 31.261 -5.741 -21.843 1.00 66.75 87 ASP A C 1
ATOM 667 O O . ASP A 1 87 ? 30.467 -5.335 -20.984 1.00 66.75 87 ASP A O 1
ATOM 671 N N . ARG A 1 88 ? 31.157 -5.331 -23.114 1.00 65.56 88 ARG A N 1
ATOM 672 C CA . ARG A 1 88 ? 30.019 -4.553 -23.632 1.00 65.56 88 ARG A CA 1
ATOM 673 C C . ARG A 1 88 ? 28.691 -5.249 -23.332 1.00 65.56 88 ARG A C 1
ATOM 675 O O . ARG A 1 88 ? 27.722 -4.558 -23.021 1.00 65.56 88 ARG A O 1
ATOM 682 N N . ALA A 1 89 ? 28.669 -6.583 -23.356 1.00 66.69 89 ALA A N 1
ATOM 683 C CA . ALA A 1 89 ? 27.521 -7.393 -22.956 1.00 66.69 89 ALA A CA 1
ATOM 684 C C . ALA A 1 89 ? 27.145 -7.169 -21.478 1.00 66.69 89 ALA A C 1
ATOM 686 O O . ALA A 1 89 ? 25.986 -6.881 -21.170 1.00 66.69 89 ALA A O 1
ATOM 687 N N . SER A 1 90 ? 28.121 -7.180 -20.562 1.00 68.56 90 SER A N 1
ATOM 688 C CA . SER A 1 90 ? 27.899 -6.885 -19.137 1.00 68.56 90 SER A CA 1
ATOM 689 C C . SER A 1 90 ? 27.456 -5.433 -18.905 1.00 68.56 90 SER A C 1
ATOM 691 O O . SER A 1 90 ? 26.569 -5.168 -18.089 1.00 68.56 90 SER A O 1
ATOM 693 N N . ALA A 1 91 ? 28.006 -4.475 -19.661 1.00 70.44 91 ALA A N 1
ATOM 694 C CA . ALA A 1 91 ? 27.589 -3.073 -19.607 1.00 70.44 91 ALA A CA 1
ATOM 695 C C . ALA A 1 91 ? 26.138 -2.875 -20.092 1.00 70.44 91 ALA A C 1
ATOM 697 O O . ALA A 1 91 ? 25.348 -2.181 -19.443 1.00 70.44 91 ALA A O 1
ATOM 698 N N . GLN A 1 92 ? 25.758 -3.514 -21.203 1.00 72.94 92 GLN A N 1
ATOM 699 C CA . GLN A 1 92 ? 24.385 -3.508 -21.714 1.00 72.94 92 GLN A CA 1
ATOM 700 C C . GLN A 1 92 ? 23.419 -4.180 -20.733 1.00 72.94 92 GLN A C 1
ATOM 702 O O . GLN A 1 92 ? 22.349 -3.631 -20.459 1.00 72.94 92 GLN A O 1
ATOM 707 N N . LEU A 1 93 ? 23.808 -5.315 -20.147 1.00 75.00 93 LEU A N 1
ATOM 708 C CA . LEU A 1 93 ? 23.024 -6.013 -19.132 1.00 75.00 93 LEU A CA 1
ATOM 709 C C . LEU A 1 93 ? 22.757 -5.111 -17.922 1.00 75.00 93 LEU A C 1
ATOM 711 O O . LEU A 1 93 ? 21.604 -4.960 -17.518 1.00 75.00 93 LEU A O 1
ATOM 715 N N . GLY A 1 94 ? 23.789 -4.452 -17.392 1.00 75.25 94 GLY A N 1
ATOM 716 C CA . GLY A 1 94 ? 23.642 -3.531 -16.267 1.00 75.25 94 GLY A CA 1
ATOM 717 C C . GLY A 1 94 ? 22.775 -2.312 -16.567 1.00 75.25 94 GLY A C 1
ATOM 718 O O . GLY A 1 94 ? 21.966 -1.900 -15.732 1.00 75.25 94 GLY A O 1
ATOM 719 N N . LEU A 1 95 ? 22.868 -1.755 -17.777 1.00 78.75 95 LEU A N 1
ATOM 720 C CA . LEU A 1 95 ? 21.994 -0.660 -18.204 1.00 78.75 95 LEU A CA 1
ATOM 721 C C . LEU A 1 95 ? 20.524 -1.114 -18.293 1.00 78.75 95 LEU A C 1
ATOM 723 O O . LEU A 1 95 ? 19.618 -0.401 -17.837 1.00 78.75 95 LEU A O 1
ATOM 727 N N . ARG A 1 96 ? 20.277 -2.307 -18.854 1.00 78.50 96 ARG A N 1
ATOM 728 C CA . ARG A 1 96 ? 18.936 -2.900 -18.971 1.00 78.50 96 ARG A CA 1
ATOM 729 C C . ARG A 1 96 ? 18.340 -3.196 -17.598 1.00 78.50 96 ARG A C 1
ATOM 731 O O . ARG A 1 96 ? 17.195 -2.811 -17.347 1.00 78.50 96 ARG A O 1
ATOM 738 N N . THR A 1 97 ? 19.099 -3.823 -16.699 1.00 77.81 97 THR A N 1
ATOM 739 C CA . THR A 1 97 ? 18.623 -4.173 -15.351 1.00 77.81 97 THR A CA 1
ATOM 740 C C . THR A 1 97 ? 18.348 -2.922 -14.525 1.00 77.81 97 THR A C 1
ATOM 742 O O . THR A 1 97 ? 17.268 -2.804 -13.944 1.00 77.81 97 THR A O 1
ATOM 745 N N . SER A 1 98 ? 19.243 -1.930 -14.567 1.00 78.12 98 SER A N 1
ATOM 746 C CA . SER A 1 98 ? 19.044 -0.631 -13.916 1.00 78.12 98 SER A CA 1
ATOM 747 C C . SER A 1 98 ? 17.766 0.061 -14.39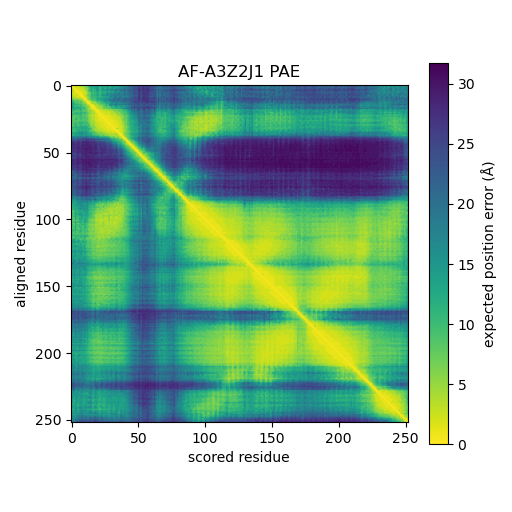2 1.00 78.12 98 SER A C 1
ATOM 749 O O . SER A 1 98 ? 16.918 0.476 -13.596 1.00 78.12 98 SER A O 1
ATOM 751 N N . THR A 1 99 ? 17.575 0.130 -15.712 1.00 80.12 99 THR A N 1
ATOM 752 C CA . THR A 1 99 ? 16.400 0.773 -16.307 1.00 80.12 99 THR A CA 1
ATOM 753 C C . THR A 1 99 ? 15.112 0.019 -15.976 1.00 80.12 99 THR A C 1
ATOM 755 O O . THR A 1 99 ? 14.083 0.658 -15.737 1.00 80.12 99 THR A O 1
ATOM 758 N N . LEU A 1 100 ? 15.145 -1.316 -15.925 1.00 81.25 100 LEU A N 1
ATOM 759 C CA . LEU A 1 100 ? 13.998 -2.147 -15.558 1.00 81.25 100 LEU A CA 1
ATOM 760 C C . LEU A 1 100 ? 13.588 -1.895 -14.110 1.00 81.25 100 LEU A C 1
ATOM 762 O O . LEU A 1 100 ? 12.432 -1.546 -13.867 1.00 81.25 100 LEU A O 1
ATOM 766 N N . VAL A 1 101 ? 14.530 -2.029 -13.174 1.00 81.31 101 VAL A N 1
ATOM 767 C CA . VAL A 1 101 ? 14.289 -1.823 -11.739 1.00 81.31 101 VAL A CA 1
ATOM 768 C C . VAL A 1 101 ? 13.724 -0.429 -11.501 1.00 81.31 101 VAL A C 1
ATOM 770 O O . VAL A 1 101 ? 12.703 -0.283 -10.827 1.00 81.31 101 VAL A O 1
ATOM 773 N N . PHE A 1 102 ? 14.314 0.587 -12.137 1.00 81.50 102 PHE A N 1
ATOM 774 C CA . PHE A 1 102 ? 13.807 1.948 -12.043 1.00 81.50 102 PHE A CA 1
ATOM 775 C C . PHE A 1 102 ? 12.367 2.062 -12.546 1.00 81.50 102 PHE A C 1
ATOM 777 O O . PHE A 1 102 ? 11.507 2.592 -11.851 1.00 81.50 102 PHE A O 1
ATOM 784 N N . THR A 1 103 ? 12.092 1.562 -13.753 1.00 80.06 103 THR A N 1
ATOM 785 C CA . THR A 1 103 ? 10.779 1.709 -14.398 1.00 80.06 103 THR A CA 1
ATOM 786 C C . THR A 1 103 ? 9.690 0.999 -13.595 1.00 80.06 103 THR A C 1
ATOM 788 O O . THR A 1 103 ? 8.629 1.577 -13.374 1.00 80.06 103 THR A O 1
ATOM 791 N N . VAL A 1 104 ? 9.949 -0.225 -13.123 1.00 82.56 104 VAL A N 1
ATOM 792 C CA . VAL A 1 104 ? 8.972 -1.022 -12.367 1.00 82.56 104 VAL A CA 1
ATOM 793 C C . VAL A 1 104 ? 8.661 -0.373 -11.023 1.00 82.56 104 VAL A C 1
ATOM 795 O O . VAL A 1 104 ? 7.498 -0.089 -10.739 1.00 82.56 104 VAL A O 1
ATOM 798 N N . ILE A 1 105 ? 9.684 -0.090 -10.212 1.00 83.00 105 ILE A N 1
ATOM 799 C CA . ILE A 1 105 ? 9.470 0.458 -8.868 1.00 83.00 105 ILE A CA 1
ATOM 800 C C . ILE A 1 105 ? 8.846 1.853 -8.964 1.00 83.00 105 ILE A C 1
ATOM 802 O O . ILE A 1 105 ? 7.908 2.164 -8.228 1.00 83.00 105 ILE A O 1
ATOM 806 N N . HIS A 1 106 ? 9.310 2.685 -9.903 1.00 80.62 106 HIS A N 1
ATOM 807 C CA . HIS A 1 106 ? 8.774 4.033 -10.071 1.00 80.62 106 HIS A CA 1
ATOM 808 C C . HIS A 1 106 ? 7.315 4.018 -10.547 1.00 80.62 106 HIS A C 1
ATOM 810 O O . HIS A 1 106 ? 6.500 4.788 -10.044 1.00 80.62 106 HIS A O 1
ATOM 816 N N . SER A 1 107 ? 6.950 3.097 -11.446 1.00 80.62 107 SER A N 1
ATOM 817 C CA . SER A 1 107 ? 5.558 2.914 -11.874 1.00 80.62 107 SER A CA 1
ATOM 818 C C . SER A 1 107 ? 4.640 2.552 -10.704 1.00 80.62 107 SER A C 1
ATOM 820 O O . SER A 1 107 ? 3.561 3.126 -10.577 1.00 80.62 107 SER A O 1
ATOM 822 N N . VAL A 1 108 ? 5.057 1.624 -9.836 1.00 84.94 108 VAL A N 1
ATOM 823 C CA . VAL A 1 108 ? 4.270 1.233 -8.654 1.00 84.94 108 VAL A CA 1
ATOM 824 C C . VAL A 1 108 ? 4.138 2.401 -7.681 1.00 84.94 108 VAL A C 1
ATOM 826 O O . VAL A 1 108 ? 3.040 2.694 -7.214 1.00 84.94 108 VAL A O 1
ATOM 829 N N . ASN A 1 109 ? 5.236 3.111 -7.416 1.00 84.00 109 ASN A N 1
ATOM 830 C CA . ASN A 1 109 ? 5.221 4.276 -6.541 1.00 84.00 109 ASN A CA 1
ATOM 831 C C . ASN A 1 109 ? 4.267 5.363 -7.055 1.00 84.00 109 ASN A C 1
ATOM 833 O O . ASN A 1 109 ? 3.526 5.938 -6.267 1.00 84.00 109 ASN A O 1
ATOM 837 N N . LEU A 1 110 ? 4.241 5.607 -8.369 1.00 81.38 110 LEU A N 1
ATOM 838 C CA . LEU A 1 110 ? 3.320 6.564 -8.974 1.00 81.38 110 LEU A CA 1
ATOM 839 C C . LEU A 1 110 ? 1.860 6.178 -8.705 1.00 81.38 110 LEU A C 1
ATOM 841 O O . LEU A 1 110 ? 1.093 7.019 -8.256 1.00 81.38 110 LEU A O 1
ATOM 845 N N . VAL A 1 111 ? 1.491 4.910 -8.907 1.00 82.75 111 VAL A N 1
ATOM 846 C CA . VAL A 1 111 ? 0.131 4.418 -8.625 1.00 82.75 111 VAL A CA 1
ATOM 847 C C . VAL A 1 111 ? -0.230 4.591 -7.147 1.00 82.75 111 VAL A C 1
ATOM 849 O O . VAL A 1 111 ? -1.331 5.044 -6.840 1.00 82.75 111 VAL A O 1
ATOM 852 N N . LEU A 1 112 ? 0.699 4.291 -6.235 1.00 86.06 112 LEU A N 1
ATOM 853 C CA . LEU A 1 112 ? 0.476 4.410 -4.791 1.00 86.06 112 LEU A CA 1
ATOM 854 C C . LEU A 1 112 ? 0.274 5.858 -4.318 1.00 86.06 112 LEU A C 1
ATOM 856 O O . LEU A 1 112 ? -0.437 6.070 -3.340 1.00 86.06 112 LEU A O 1
ATOM 860 N N . ILE A 1 113 ? 0.887 6.846 -4.980 1.00 82.75 113 ILE A N 1
ATOM 861 C CA . ILE A 1 113 ? 0.742 8.264 -4.604 1.00 82.75 113 ILE A CA 1
ATOM 862 C C . ILE A 1 113 ? -0.412 8.971 -5.319 1.00 82.75 113 ILE A C 1
ATOM 864 O O . ILE A 1 113 ? -0.897 9.980 -4.812 1.00 82.75 113 ILE A O 1
ATOM 868 N N . THR A 1 114 ? -0.835 8.493 -6.494 1.00 79.88 114 THR A N 1
ATOM 869 C CA . THR A 1 114 ? -1.909 9.124 -7.282 1.00 79.88 114 THR A CA 1
ATOM 870 C C . THR A 1 114 ? -3.279 8.494 -7.062 1.00 79.88 114 THR A C 1
ATOM 872 O O . THR A 1 114 ? -4.282 9.107 -7.420 1.00 79.88 114 THR A O 1
ATOM 875 N N . THR A 1 115 ? -3.342 7.289 -6.487 1.00 84.38 115 THR A N 1
ATOM 876 C CA . THR A 1 115 ? -4.587 6.522 -6.356 1.00 84.38 115 THR A CA 1
ATOM 877 C C . THR A 1 115 ? -4.949 6.313 -4.892 1.00 84.38 115 THR A C 1
ATOM 879 O O . THR A 1 115 ? -4.105 5.934 -4.080 1.00 84.38 115 THR A O 1
ATOM 882 N N . THR A 1 116 ? -6.221 6.524 -4.545 1.00 86.75 116 THR A N 1
ATOM 883 C CA . THR A 1 116 ? -6.703 6.244 -3.188 1.00 86.75 116 THR A CA 1
ATOM 884 C C . THR A 1 116 ? -6.768 4.730 -2.930 1.00 86.75 116 THR A C 1
ATOM 886 O O . THR A 1 116 ? -7.005 3.955 -3.862 1.00 86.75 116 THR A O 1
ATOM 889 N N . PRO A 1 117 ? -6.618 4.267 -1.673 1.00 85.62 117 PRO A N 1
ATOM 890 C CA . PRO A 1 117 ? -6.743 2.844 -1.355 1.00 85.62 117 PRO A CA 1
ATOM 891 C C . PRO A 1 117 ? -8.107 2.254 -1.758 1.00 85.62 117 PRO A C 1
ATOM 893 O O . PRO A 1 117 ? -8.183 1.104 -2.186 1.00 85.62 117 PRO A O 1
ATOM 896 N N . GLU A 1 118 ? -9.183 3.046 -1.683 1.00 86.88 118 GLU A N 1
ATOM 897 C CA . GLU A 1 118 ? -10.529 2.619 -2.092 1.00 86.88 118 GLU A CA 1
ATOM 898 C C . GLU A 1 118 ? -10.631 2.401 -3.611 1.00 86.88 118 GLU A C 1
ATOM 900 O O . GLU A 1 118 ? -11.184 1.391 -4.059 1.00 86.88 118 GLU A O 1
ATOM 905 N N . ASP A 1 119 ? -10.044 3.301 -4.409 1.00 86.19 119 ASP A N 1
ATOM 906 C CA . ASP A 1 119 ? -9.976 3.158 -5.868 1.00 86.19 119 ASP A CA 1
ATOM 907 C C . ASP A 1 119 ? -9.125 1.949 -6.289 1.00 86.19 119 ASP A C 1
ATOM 909 O O . ASP A 1 119 ? -9.462 1.281 -7.270 1.00 86.19 119 ASP A O 1
ATOM 913 N N . LEU A 1 120 ? -8.070 1.611 -5.535 1.00 88.19 120 LEU A N 1
ATOM 914 C CA . LEU A 1 120 ? -7.262 0.410 -5.786 1.00 88.19 120 LEU A CA 1
ATOM 915 C C . LEU A 1 120 ? -8.076 -0.878 -5.609 1.00 88.19 120 LEU A C 1
ATOM 917 O O . LEU A 1 120 ? -7.990 -1.773 -6.450 1.00 88.19 120 LEU A O 1
ATOM 921 N N . VAL A 1 121 ? -8.905 -0.975 -4.564 1.00 89.81 121 VAL A N 1
ATOM 922 C CA . VAL A 1 121 ? -9.784 -2.144 -4.349 1.00 89.81 121 VAL A CA 1
ATOM 923 C C . VAL A 1 121 ? -10.816 -2.266 -5.448 1.00 89.81 121 VAL A C 1
ATOM 925 O O . VAL A 1 121 ? -11.103 -3.372 -5.915 1.00 89.81 121 VAL A O 1
ATOM 928 N N . TRP A 1 122 ? -11.374 -1.139 -5.878 1.00 87.94 122 TRP A N 1
ATOM 929 C CA . TRP A 1 122 ? -12.282 -1.127 -7.011 1.00 87.94 122 TRP A CA 1
ATOM 930 C C . TRP A 1 122 ? -11.584 -1.597 -8.292 1.00 87.94 122 TRP A C 1
ATOM 932 O O . TRP A 1 122 ? -12.118 -2.470 -8.975 1.00 87.94 122 TRP A O 1
ATOM 942 N N . GLY A 1 123 ? -10.388 -1.078 -8.585 1.00 88.44 123 GLY A N 1
ATOM 943 C CA . GLY A 1 123 ? -9.598 -1.466 -9.754 1.00 88.44 123 GLY A CA 1
ATOM 944 C C . GLY A 1 123 ? -9.244 -2.952 -9.743 1.00 88.44 123 GLY A C 1
ATOM 945 O O . GLY A 1 123 ? -9.421 -3.637 -10.749 1.00 88.44 123 GLY A O 1
ATOM 946 N N . LEU A 1 124 ? -8.851 -3.479 -8.581 1.00 89.88 124 LEU A N 1
ATOM 947 C CA . LEU A 1 124 ? -8.595 -4.905 -8.392 1.00 89.88 124 LEU A CA 1
ATOM 948 C C . LEU A 1 124 ? -9.867 -5.738 -8.584 1.00 89.88 124 LEU A C 1
ATOM 950 O O . LEU A 1 124 ? -9.848 -6.739 -9.292 1.00 89.88 124 LEU A O 1
ATOM 954 N N . SER A 1 125 ? -10.991 -5.309 -8.007 1.00 88.69 125 SER A N 1
ATOM 955 C CA . SER A 1 125 ? -12.274 -6.000 -8.171 1.00 88.69 125 SER A CA 1
ATOM 956 C C . SER A 1 125 ? -12.713 -6.004 -9.634 1.00 88.69 125 SER A C 1
ATOM 958 O O . SER A 1 125 ? -13.196 -7.020 -10.118 1.00 88.69 125 SER A O 1
ATOM 960 N N . TRP A 1 126 ? -12.517 -4.897 -10.357 1.00 88.12 126 TRP A N 1
ATOM 961 C CA . TRP A 1 126 ? -12.790 -4.800 -11.790 1.00 88.12 126 TRP A CA 1
ATOM 962 C C . TRP A 1 126 ? -11.895 -5.738 -12.606 1.00 88.12 126 TRP A C 1
ATOM 964 O O . TRP A 1 126 ? -12.404 -6.439 -13.476 1.00 88.12 126 TRP A O 1
ATOM 974 N N . TYR A 1 127 ? -10.605 -5.825 -12.272 1.00 90.31 127 TYR A N 1
ATOM 975 C CA . TYR A 1 127 ? -9.666 -6.762 -12.893 1.00 90.31 127 TYR A CA 1
ATOM 976 C C . TYR A 1 127 ? -10.015 -8.232 -12.614 1.00 90.31 127 TYR A C 1
ATOM 978 O O . TYR A 1 127 ? -9.807 -9.094 -13.465 1.00 90.31 127 TYR A O 1
ATOM 986 N N . LEU A 1 128 ? -10.592 -8.527 -11.446 1.00 89.75 128 LEU A N 1
ATOM 987 C CA . LEU A 1 128 ? -11.023 -9.873 -11.067 1.00 89.75 128 LEU A CA 1
ATOM 988 C C . LEU A 1 128 ? -12.396 -10.273 -11.636 1.00 89.75 128 LEU A C 1
ATOM 990 O O . LEU A 1 128 ? -12.707 -11.460 -11.658 1.00 89.75 128 LEU A O 1
ATOM 994 N N . ARG A 1 129 ? -13.205 -9.335 -12.153 1.00 88.62 129 ARG A N 1
ATOM 995 C CA . ARG A 1 129 ? -14.517 -9.625 -12.773 1.00 88.62 129 ARG A CA 1
ATOM 996 C C . ARG A 1 129 ? -14.520 -10.736 -13.828 1.00 88.62 129 ARG A C 1
ATOM 998 O O . ARG A 1 129 ? -15.426 -11.559 -13.752 1.00 88.62 129 ARG A O 1
ATOM 1005 N N . PRO A 1 130 ? -13.584 -10.819 -14.795 1.00 89.94 130 PRO A N 1
ATOM 1006 C CA . PRO A 1 130 ? -13.573 -11.932 -15.748 1.00 89.94 130 PRO A CA 1
ATOM 1007 C C . PRO A 1 130 ? -13.439 -13.299 -15.062 1.00 89.94 130 PRO A C 1
ATOM 1009 O O . PRO A 1 130 ? -13.993 -14.280 -15.549 1.00 89.94 130 PRO A O 1
ATOM 1012 N N . PHE A 1 131 ? -12.788 -13.369 -13.896 1.00 88.69 131 PHE A N 1
ATOM 1013 C CA . PHE A 1 131 ? -12.678 -14.609 -13.126 1.00 88.69 131 PHE A CA 1
ATOM 1014 C C . PHE A 1 131 ? -13.974 -15.003 -12.405 1.00 88.69 131 PHE A C 1
ATOM 1016 O O . PHE A 1 131 ? -14.092 -16.145 -11.962 1.00 88.69 131 PHE A O 1
ATOM 1023 N N . ALA A 1 132 ? -14.976 -14.117 -12.336 1.00 86.62 132 ALA A N 1
ATOM 1024 C CA . ALA A 1 132 ? -16.304 -14.467 -11.832 1.00 86.62 132 ALA A CA 1
ATOM 1025 C C . ALA A 1 132 ? -16.967 -15.569 -12.675 1.00 86.62 132 ALA A C 1
ATOM 1027 O O . ALA A 1 132 ? -17.758 -16.349 -12.152 1.00 86.62 132 ALA A O 1
ATOM 1028 N N . VAL A 1 133 ? -16.592 -15.689 -13.956 1.00 87.50 133 VAL A N 1
ATOM 1029 C CA . VAL A 1 133 ? -17.062 -16.765 -14.845 1.00 87.50 133 VAL A CA 1
ATOM 1030 C C . VAL A 1 133 ? -16.652 -18.149 -14.322 1.00 87.50 133 VAL A C 1
ATOM 1032 O O . VAL A 1 133 ? -17.390 -19.111 -14.503 1.00 87.50 133 VAL A O 1
ATOM 1035 N N . PHE A 1 134 ? -15.534 -18.253 -13.596 1.00 90.88 134 PHE A N 1
ATOM 1036 C CA . PHE A 1 134 ? -15.077 -19.494 -12.957 1.00 90.88 134 PHE A CA 1
ATOM 1037 C C . PHE A 1 134 ? -15.693 -19.729 -11.563 1.00 90.88 134 PHE A C 1
ATOM 1039 O O . PHE A 1 134 ? -15.215 -20.576 -10.813 1.00 90.88 134 PHE A O 1
ATOM 1046 N N . GLY A 1 135 ? -16.734 -18.976 -11.186 1.00 88.56 135 GLY A N 1
ATOM 1047 C CA . GLY A 1 135 ? -17.420 -19.111 -9.896 1.00 88.56 135 GLY A CA 1
ATOM 1048 C C . GLY A 1 135 ? -16.762 -18.360 -8.733 1.00 88.56 135 GLY A C 1
ATOM 1049 O O . GLY A 1 135 ? -17.150 -18.556 -7.580 1.00 88.56 135 GLY A O 1
ATOM 1050 N N . LEU A 1 136 ? -15.781 -17.490 -9.000 1.00 90.06 136 LEU A N 1
ATOM 1051 C CA . LEU A 1 136 ? -15.137 -16.681 -7.964 1.00 90.06 136 LEU A CA 1
ATOM 1052 C C . LEU A 1 136 ? -16.101 -15.586 -7.449 1.00 90.06 136 LEU A C 1
ATOM 1054 O O . LEU A 1 136 ? -16.586 -14.791 -8.256 1.00 90.06 136 LEU A O 1
ATOM 1058 N N . PRO A 1 137 ? -16.363 -15.469 -6.128 1.00 90.00 137 PRO A N 1
ATOM 1059 C CA . PRO A 1 137 ? -17.270 -14.458 -5.578 1.00 90.00 137 PRO A CA 1
ATOM 1060 C C . PRO A 1 137 ? -16.593 -13.078 -5.474 1.00 90.00 137 PRO A C 1
ATOM 1062 O O . PRO A 1 137 ? -16.324 -12.579 -4.376 1.00 90.00 137 PRO A O 1
ATOM 1065 N N . VAL A 1 138 ? -16.316 -12.455 -6.623 1.00 89.69 138 VAL A N 1
ATOM 1066 C CA . VAL A 1 138 ? -15.592 -11.175 -6.747 1.00 89.69 138 VAL A CA 1
ATOM 1067 C C . VAL A 1 138 ? -16.235 -10.074 -5.899 1.00 89.69 138 VAL A C 1
ATOM 1069 O O . VAL A 1 138 ? -15.531 -9.315 -5.237 1.00 89.69 138 VAL A O 1
ATOM 1072 N N . GLU A 1 139 ? -17.565 -10.001 -5.851 1.00 87.44 139 GLU A N 1
ATOM 1073 C CA . GLU A 1 139 ? -18.291 -8.983 -5.088 1.00 87.44 139 GLU A CA 1
ATOM 1074 C C . GLU A 1 139 ? -18.069 -9.117 -3.578 1.00 87.44 139 GLU A C 1
ATOM 1076 O O . GLU A 1 139 ? -17.889 -8.107 -2.895 1.00 87.44 139 GLU A O 1
ATOM 1081 N N . LYS A 1 140 ? -18.054 -10.351 -3.052 1.00 89.25 140 LYS A N 1
ATOM 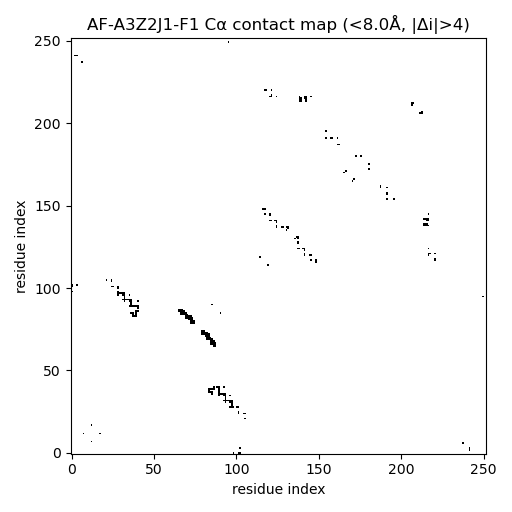1082 C CA . LYS A 1 140 ? -17.837 -10.610 -1.620 1.00 89.25 140 LYS A CA 1
ATOM 1083 C C . LYS A 1 140 ? -16.395 -10.304 -1.228 1.00 89.25 140 LYS A C 1
ATOM 1085 O O . LYS A 1 140 ? -16.175 -9.622 -0.231 1.00 89.25 140 LYS A O 1
ATOM 1090 N N . LEU A 1 141 ? -15.439 -10.751 -2.043 1.00 91.38 141 LEU A N 1
ATOM 1091 C CA . LEU A 1 141 ? -14.015 -10.482 -1.833 1.00 91.38 141 LEU A CA 1
ATOM 1092 C C . LEU A 1 141 ? -13.723 -8.981 -1.888 1.00 91.38 141 LEU A C 1
ATOM 1094 O O . LEU A 1 141 ? -13.052 -8.446 -1.009 1.00 91.38 141 LEU A O 1
ATOM 1098 N N . GLY A 1 142 ? -14.285 -8.285 -2.878 1.00 91.12 142 GLY A N 1
ATOM 1099 C CA . GLY A 1 142 ? -14.156 -6.840 -3.002 1.00 91.12 142 GLY A CA 1
ATOM 1100 C C . GLY A 1 142 ? -14.731 -6.103 -1.792 1.00 91.12 142 GLY A C 1
ATOM 1101 O O . GLY A 1 142 ? -14.092 -5.190 -1.273 1.00 91.12 142 GLY A O 1
ATOM 1102 N N . PHE A 1 143 ? -15.911 -6.506 -1.309 1.00 91.31 143 PHE A N 1
ATOM 1103 C CA . PHE A 1 143 ? -16.518 -5.921 -0.111 1.00 91.31 143 PHE A CA 1
ATOM 1104 C C . PHE A 1 143 ? -15.654 -6.129 1.140 1.00 91.31 143 PHE A C 1
ATOM 1106 O O . PHE A 1 143 ? -15.392 -5.172 1.867 1.00 91.31 143 PHE A O 1
ATOM 1113 N N . GLN A 1 144 ? -15.172 -7.353 1.372 1.00 91.94 144 GLN A N 1
ATOM 1114 C CA . GLN A 1 144 ? -14.292 -7.672 2.501 1.00 91.94 144 GLN A CA 1
ATOM 1115 C C . GLN A 1 144 ? -12.990 -6.871 2.449 1.00 91.94 144 GLN A C 1
ATOM 1117 O O . GLN A 1 144 ? -12.560 -6.331 3.466 1.00 91.94 144 GLN A O 1
ATOM 1122 N N . LEU A 1 145 ? -12.388 -6.746 1.264 1.00 92.81 145 LEU A N 1
ATOM 1123 C CA . LEU A 1 145 ? -11.157 -5.988 1.080 1.00 92.81 145 LEU A CA 1
ATOM 1124 C C . LEU A 1 145 ? -11.371 -4.485 1.307 1.00 92.81 145 LEU A C 1
ATOM 1126 O O . LEU A 1 145 ? -10.564 -3.846 1.979 1.00 92.81 145 LEU A O 1
ATOM 1130 N N . LEU A 1 146 ? -12.475 -3.924 0.803 1.00 91.12 146 LEU A N 1
ATOM 1131 C CA . LEU A 1 146 ? -12.830 -2.523 1.039 1.00 91.12 146 LEU A CA 1
ATOM 1132 C C . LEU A 1 146 ? -13.026 -2.254 2.535 1.00 91.12 146 LEU A C 1
ATOM 1134 O O . LEU A 1 146 ? -12.530 -1.257 3.059 1.00 91.12 146 LEU A O 1
ATOM 1138 N N . LEU A 1 147 ? -13.727 -3.158 3.223 1.00 91.12 147 LEU A N 1
ATOM 1139 C CA . LEU A 1 147 ? -13.932 -3.077 4.662 1.00 91.12 147 LEU A CA 1
ATOM 1140 C C . LEU A 1 147 ? -12.586 -3.132 5.397 1.00 91.12 147 LEU A C 1
ATOM 1142 O O . LEU A 1 147 ? -12.299 -2.246 6.196 1.00 91.12 147 LEU A O 1
ATOM 1146 N N . ALA A 1 148 ? -11.720 -4.093 5.064 1.00 91.94 148 ALA A N 1
ATOM 1147 C CA . ALA A 1 148 ? -10.389 -4.223 5.654 1.00 91.94 148 ALA A CA 1
ATOM 1148 C C . ALA A 1 148 ? -9.549 -2.944 5.500 1.00 91.94 148 ALA A C 1
ATOM 1150 O O . ALA A 1 148 ? -8.932 -2.499 6.467 1.00 91.94 148 ALA A O 1
ATOM 1151 N N . LEU A 1 149 ? -9.571 -2.301 4.326 1.00 90.19 149 LEU A N 1
ATOM 1152 C CA . LEU A 1 149 ? -8.868 -1.032 4.122 1.00 90.19 149 LEU A CA 1
ATOM 1153 C C . LEU A 1 149 ? -9.456 0.124 4.931 1.00 90.19 149 LEU A C 1
ATOM 1155 O O . LEU A 1 149 ? -8.701 0.980 5.378 1.00 90.19 149 LEU A O 1
ATOM 1159 N N . ARG A 1 150 ? -10.772 0.151 5.158 1.00 88.75 150 ARG A N 1
ATOM 1160 C CA . ARG A 1 150 ? -11.409 1.155 6.026 1.00 88.75 150 ARG A CA 1
ATOM 1161 C C . ARG A 1 150 ? -11.147 0.902 7.511 1.00 88.75 150 ARG A C 1
ATOM 1163 O O . ARG A 1 150 ? -11.076 1.854 8.282 1.00 88.75 150 ARG A O 1
ATOM 1170 N N . PHE A 1 151 ? -10.943 -0.352 7.911 1.00 90.62 151 PHE A N 1
ATOM 1171 C CA . PHE A 1 151 ? -10.512 -0.707 9.265 1.00 90.62 151 PHE A CA 1
ATOM 1172 C C . PHE A 1 151 ? -9.012 -0.494 9.496 1.00 90.62 151 PHE A C 1
ATOM 1174 O O . PHE A 1 151 ? -8.596 -0.318 10.637 1.00 90.62 151 PHE A O 1
ATOM 1181 N N . LEU A 1 152 ? -8.189 -0.472 8.448 1.00 92.38 152 LEU A N 1
ATOM 1182 C CA . LEU A 1 152 ? -6.738 -0.331 8.574 1.00 92.38 152 LEU A CA 1
ATOM 1183 C C . LEU A 1 152 ? -6.311 0.966 9.300 1.00 92.38 152 LEU A C 1
ATOM 1185 O O . LEU A 1 152 ? -5.507 0.853 10.228 1.00 92.38 152 LEU A O 1
ATOM 1189 N N . PRO A 1 153 ? -6.860 2.163 8.998 1.00 91.25 153 PRO A N 1
ATOM 1190 C CA . PRO A 1 153 ? -6.601 3.372 9.782 1.00 91.25 153 PRO A CA 1
ATOM 1191 C C . PRO A 1 153 ? -6.980 3.221 11.258 1.00 91.25 153 PRO A C 1
ATOM 1193 O O . PRO A 1 153 ? -6.213 3.610 12.134 1.00 91.25 153 PRO A O 1
ATOM 1196 N N . LEU A 1 154 ? -8.122 2.588 11.538 1.00 91.50 154 LEU A N 1
ATOM 1197 C CA . LEU A 1 154 ? -8.605 2.358 12.899 1.00 91.50 154 LEU A CA 1
ATOM 1198 C C . LEU A 1 154 ? -7.680 1.416 13.689 1.00 91.50 154 LEU A C 1
ATOM 1200 O O . LEU A 1 154 ? -7.427 1.638 14.872 1.00 91.50 154 LEU A O 1
ATOM 1204 N N . VAL A 1 155 ? -7.151 0.373 13.042 1.00 93.19 155 VAL A N 1
ATOM 1205 C CA . VAL A 1 155 ? -6.163 -0.545 13.636 1.00 93.19 155 VAL A CA 1
ATOM 1206 C C . VAL A 1 155 ? -4.852 0.182 13.920 1.00 93.19 155 VAL A C 1
ATOM 1208 O O . VAL A 1 155 ? -4.258 -0.012 14.979 1.00 93.19 155 VAL A O 1
ATOM 1211 N N . GLN A 1 156 ? -4.400 1.032 12.996 1.00 94.44 156 GLN A N 1
ATOM 1212 C CA . GLN A 1 156 ? -3.190 1.830 13.190 1.00 94.44 156 GLN A CA 1
ATOM 1213 C C . GLN A 1 156 ? -3.337 2.809 14.353 1.00 94.44 156 GLN A C 1
ATOM 1215 O O . GLN A 1 156 ? -2.415 2.933 15.157 1.00 94.44 156 GLN A O 1
ATOM 1220 N N . GLU A 1 157 ? -4.482 3.479 14.459 1.00 94.50 157 GLU A N 1
ATOM 1221 C CA . GLU A 1 157 ? -4.783 4.374 15.572 1.00 94.50 157 GLU A CA 1
ATOM 1222 C C . GLU A 1 157 ? -4.794 3.614 16.904 1.00 94.50 157 GLU A C 1
ATOM 1224 O O . GLU A 1 157 ? -4.149 4.036 17.864 1.00 94.50 157 GLU A O 1
ATOM 1229 N N . GLU A 1 158 ? -5.440 2.447 16.948 1.00 93.12 158 GLU A N 1
ATOM 1230 C CA . GLU A 1 158 ? -5.485 1.611 18.148 1.00 93.12 158 GLU A CA 1
ATOM 1231 C C . GLU A 1 158 ? -4.097 1.139 18.577 1.00 93.12 158 GLU A C 1
ATOM 1233 O O . GLU A 1 158 ? -3.727 1.250 19.746 1.00 93.12 158 GLU A O 1
ATOM 1238 N N . LEU A 1 159 ? -3.292 0.673 17.622 1.00 93.50 159 LEU A N 1
ATOM 1239 C CA . LEU A 1 159 ? -1.912 0.282 17.870 1.00 93.50 159 LEU A CA 1
ATOM 1240 C C . LEU A 1 159 ? -1.100 1.463 18.419 1.00 93.50 159 LEU A C 1
ATOM 1242 O O . LEU A 1 159 ? -0.376 1.305 19.400 1.00 93.50 159 LEU A O 1
ATOM 1246 N N . GLN A 1 160 ? -1.230 2.655 17.833 1.00 93.50 160 GLN A N 1
ATOM 1247 C CA . GLN A 1 160 ? -0.533 3.851 18.31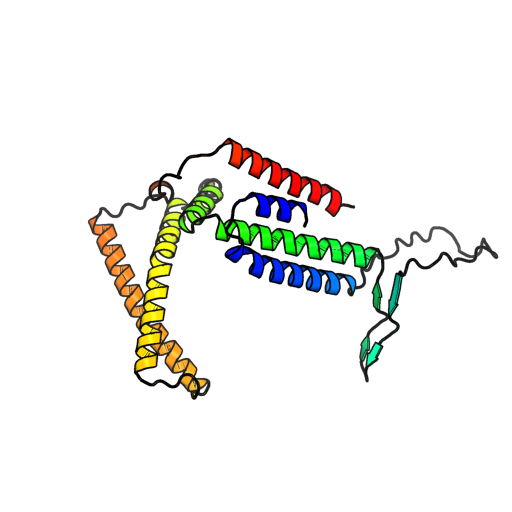3 1.00 93.50 160 GLN A CA 1
ATOM 1248 C C . GLN A 1 160 ? -0.975 4.246 19.726 1.00 93.50 160 GLN A C 1
ATOM 1250 O O . GLN A 1 160 ? -0.128 4.580 20.557 1.00 93.50 160 GLN A O 1
ATOM 1255 N N . ASN A 1 161 ? -2.272 4.175 20.022 1.00 91.50 161 ASN A N 1
ATOM 1256 C CA . ASN A 1 161 ? -2.818 4.467 21.345 1.00 91.50 161 ASN A CA 1
ATOM 1257 C C . ASN A 1 161 ? -2.318 3.465 22.394 1.00 91.50 161 ASN A C 1
ATOM 1259 O O . ASN A 1 161 ? -1.879 3.871 23.473 1.00 91.50 161 ASN A O 1
ATOM 1263 N N . LEU A 1 162 ? -2.292 2.171 22.063 1.00 89.81 162 LEU A N 1
ATOM 1264 C CA . LEU A 1 162 ? -1.739 1.128 22.928 1.00 89.81 162 LEU A CA 1
ATOM 1265 C C . LEU A 1 162 ? -0.240 1.330 23.175 1.00 89.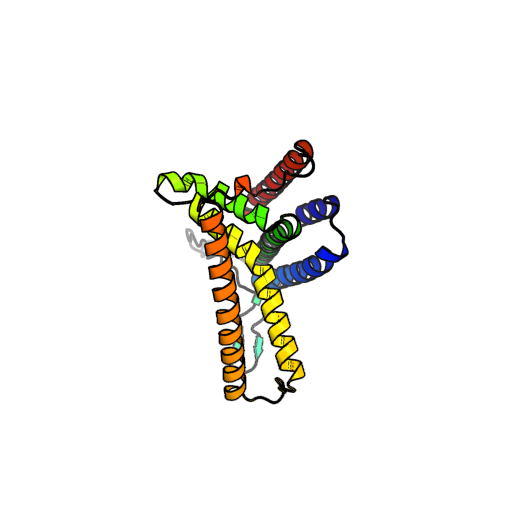81 162 LEU A C 1
ATOM 1267 O O . LEU A 1 162 ? 0.201 1.275 24.325 1.00 89.81 162 LEU A O 1
ATOM 1271 N N . LEU A 1 163 ? 0.539 1.627 22.132 1.00 89.25 163 LEU A N 1
ATOM 1272 C CA . LEU A 1 163 ? 1.974 1.898 22.259 1.00 89.25 163 LEU A CA 1
ATOM 1273 C C . LEU A 1 163 ? 2.244 3.123 23.145 1.00 89.25 163 LEU A C 1
ATOM 1275 O O . LEU A 1 163 ? 3.097 3.058 24.032 1.00 89.25 163 LEU A O 1
ATOM 1279 N N . ARG A 1 164 ? 1.487 4.214 22.972 1.00 87.94 164 ARG A N 1
ATOM 1280 C CA . ARG A 1 164 ? 1.583 5.413 23.826 1.00 87.94 164 ARG A CA 1
ATOM 1281 C C . ARG A 1 164 ? 1.183 5.119 25.276 1.00 87.94 164 ARG A C 1
ATOM 1283 O O . ARG A 1 164 ? 1.864 5.569 26.194 1.00 87.94 164 ARG A O 1
ATOM 1290 N N . SER A 1 165 ? 0.127 4.331 25.490 1.00 87.69 165 SER A N 1
ATOM 1291 C CA . SER A 1 165 ? -0.325 3.909 26.824 1.00 87.69 165 SER A CA 1
ATOM 1292 C C . SER A 1 165 ? 0.706 3.040 27.549 1.00 87.69 165 SER A C 1
ATOM 1294 O O . SER A 1 165 ? 0.873 3.155 28.760 1.00 87.69 165 SER A O 1
ATOM 1296 N N . MET A 1 166 ? 1.425 2.174 26.834 1.00 82.00 166 MET A N 1
ATOM 1297 C CA . MET A 1 166 ? 2.503 1.394 27.442 1.00 82.00 166 MET A CA 1
ATOM 1298 C C . MET A 1 166 ? 3.750 2.229 27.721 1.00 82.00 166 MET A C 1
ATOM 1300 O O . MET A 1 166 ? 4.389 2.033 28.754 1.00 82.00 166 MET A O 1
ATOM 1304 N N . ALA A 1 167 ? 4.078 3.176 26.838 1.00 82.56 167 ALA A N 1
ATOM 1305 C CA . ALA A 1 167 ? 5.194 4.091 27.051 1.00 82.56 167 ALA A CA 1
ATOM 1306 C C . ALA A 1 167 ? 5.004 4.935 28.325 1.00 82.56 167 ALA A C 1
ATOM 1308 O O . ALA A 1 167 ? 5.966 5.149 29.059 1.00 82.56 167 ALA A O 1
ATOM 1309 N N . SER A 1 168 ? 3.768 5.351 28.644 1.00 80.81 168 SER A N 1
ATOM 1310 C CA . SER A 1 168 ? 3.475 6.090 29.884 1.00 80.81 168 SER A CA 1
ATOM 1311 C C . SER A 1 168 ? 3.546 5.230 31.150 1.00 80.81 168 SER A C 1
ATOM 1313 O O . SER A 1 168 ? 3.838 5.749 32.223 1.00 80.81 168 SER A O 1
ATOM 1315 N N . ARG A 1 169 ? 3.366 3.908 31.039 1.00 77.81 169 ARG A N 1
ATOM 1316 C CA . ARG A 1 169 ? 3.562 2.948 32.143 1.00 77.81 169 ARG A CA 1
ATOM 1317 C C . ARG A 1 169 ? 5.041 2.624 32.412 1.00 77.81 169 ARG A C 1
ATOM 1319 O O . ARG A 1 169 ? 5.332 1.619 33.052 1.00 77.81 169 ARG A O 1
ATOM 1326 N N . ALA A 1 170 ? 5.962 3.462 31.923 1.00 63.84 170 ALA A N 1
ATOM 1327 C CA . ALA A 1 170 ? 7.411 3.366 32.118 1.00 63.84 170 ALA A CA 1
ATOM 1328 C C . ALA A 1 170 ? 8.023 2.011 31.712 1.00 63.84 170 ALA A C 1
ATOM 1330 O O . ALA A 1 170 ? 9.063 1.600 32.230 1.00 63.84 170 ALA A O 1
ATOM 1331 N N . VAL A 1 171 ? 7.403 1.311 30.757 1.00 65.75 171 VAL A N 1
ATOM 1332 C CA . VAL A 1 171 ? 7.978 0.088 30.202 1.00 65.75 171 VAL A CA 1
ATOM 1333 C C . VAL A 1 171 ? 9.166 0.485 29.329 1.00 65.75 171 VAL A C 1
ATOM 1335 O O . VAL A 1 171 ? 9.005 0.894 28.179 1.00 65.75 171 VAL A O 1
ATOM 1338 N N . ASN A 1 172 ? 10.375 0.398 29.887 1.00 66.56 172 ASN A N 1
ATOM 1339 C CA . ASN A 1 172 ? 11.618 0.671 29.172 1.00 66.56 172 ASN A CA 1
ATOM 1340 C C . ASN A 1 172 ? 11.867 -0.413 28.111 1.00 66.56 172 ASN A C 1
ATOM 1342 O O . ASN A 1 172 ? 12.644 -1.344 28.307 1.00 66.56 172 ASN A O 1
ATOM 1346 N N . LEU A 1 173 ? 11.237 -0.260 26.943 1.00 64.88 173 LEU A N 1
ATOM 1347 C CA . LEU A 1 173 ? 11.405 -1.118 25.759 1.00 64.88 173 LEU A CA 1
ATOM 1348 C C . LEU A 1 173 ? 12.884 -1.292 25.364 1.00 64.88 173 LEU A C 1
ATOM 1350 O O . LEU A 1 173 ? 13.257 -2.292 24.762 1.00 64.88 173 LEU A O 1
ATOM 1354 N N . ARG A 1 174 ? 13.728 -0.316 25.723 1.00 64.31 174 ARG A N 1
ATOM 1355 C CA . ARG A 1 174 ? 15.160 -0.273 25.411 1.00 64.31 174 ARG A CA 1
ATOM 1356 C C . ARG A 1 174 ? 16.037 -1.100 26.356 1.00 64.31 174 ARG A C 1
ATOM 1358 O O . ARG A 1 174 ? 17.158 -1.418 25.982 1.00 64.31 174 ARG A O 1
ATOM 1365 N N . THR A 1 175 ? 15.556 -1.438 27.555 1.00 64.75 175 THR A N 1
ATOM 1366 C CA . THR A 1 175 ? 16.311 -2.213 28.561 1.00 64.75 175 THR A CA 1
ATOM 1367 C C . THR A 1 175 ? 15.847 -3.667 28.659 1.00 64.75 175 THR A C 1
ATOM 1369 O O . THR A 1 175 ? 16.258 -4.387 29.566 1.00 64.75 175 THR A O 1
ATOM 1372 N N . LEU A 1 176 ? 14.969 -4.113 27.758 1.00 68.81 176 LEU A N 1
ATOM 1373 C CA . LEU A 1 176 ? 14.397 -5.453 27.790 1.00 68.81 176 LEU A CA 1
ATOM 1374 C C . LEU A 1 176 ? 15.193 -6.443 26.935 1.00 68.81 176 LEU A C 1
ATOM 1376 O O . LEU A 1 176 ? 15.410 -6.223 25.747 1.00 68.81 176 LEU A O 1
ATOM 1380 N N . G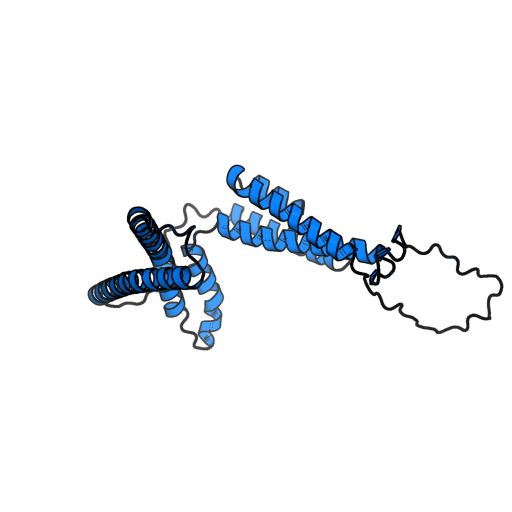LY A 1 177 ? 15.568 -7.579 27.528 1.00 78.62 177 GLY A N 1
ATOM 1381 C CA . GLY A 1 177 ? 16.097 -8.723 26.782 1.00 78.62 177 GLY A CA 1
ATOM 1382 C C . GLY A 1 177 ? 15.032 -9.374 25.885 1.00 78.62 177 GLY A C 1
ATOM 1383 O O . GLY A 1 177 ? 13.832 -9.219 26.120 1.00 78.62 177 GLY A O 1
ATOM 1384 N N . PHE A 1 178 ? 15.463 -10.159 24.890 1.00 81.62 178 PHE A N 1
ATOM 1385 C CA . PHE A 1 178 ? 14.592 -10.791 23.880 1.00 81.62 178 PHE A CA 1
ATOM 1386 C C . PHE A 1 178 ? 13.353 -11.502 24.459 1.00 81.62 178 PHE A C 1
ATOM 1388 O O . PHE A 1 178 ? 12.251 -11.343 23.938 1.00 81.62 178 PHE A O 1
ATOM 1395 N N . LYS A 1 179 ? 13.506 -12.238 25.571 1.00 83.25 179 LYS A N 1
ATOM 1396 C CA . LYS A 1 179 ? 12.405 -12.974 26.222 1.00 83.25 179 LYS A CA 1
ATOM 1397 C C . LYS A 1 179 ? 11.321 -12.047 26.785 1.00 83.25 179 LYS A C 1
ATOM 1399 O O . LYS A 1 179 ? 10.134 -12.314 26.629 1.00 83.25 179 LYS A O 1
ATOM 1404 N N . ALA A 1 180 ? 11.728 -10.951 27.421 1.00 80.38 180 ALA A N 1
ATOM 1405 C CA . ALA A 1 180 ? 10.801 -9.968 27.970 1.00 80.38 180 ALA A CA 1
ATOM 1406 C C . ALA A 1 180 ? 10.163 -9.118 26.857 1.00 80.38 180 ALA A C 1
ATOM 1408 O O . ALA A 1 180 ? 8.977 -8.804 26.929 1.00 80.38 180 ALA A O 1
ATOM 1409 N N . GLY A 1 181 ? 10.919 -8.808 25.794 1.00 83.50 181 GLY A N 1
ATOM 1410 C CA . GLY A 1 181 ? 10.401 -8.115 24.611 1.00 83.50 181 GLY A CA 1
ATOM 1411 C C . GLY A 1 181 ? 9.272 -8.890 23.930 1.00 83.50 181 GLY A C 1
ATOM 1412 O O . GLY A 1 181 ? 8.231 -8.315 23.622 1.00 83.50 181 GLY A O 1
ATOM 1413 N N . PHE A 1 182 ? 9.429 -10.209 23.778 1.00 86.94 182 PHE A N 1
ATOM 1414 C CA . PHE A 1 182 ? 8.385 -11.066 23.214 1.00 86.94 182 PHE A CA 1
ATOM 1415 C C . PHE A 1 182 ? 7.097 -11.058 24.052 1.00 86.94 182 PHE A C 1
ATOM 1417 O O . PHE A 1 182 ? 6.009 -10.933 23.496 1.00 86.94 182 PHE A O 1
ATOM 1424 N N . GLY A 1 183 ? 7.210 -11.112 25.385 1.00 86.38 183 GLY A N 1
ATOM 1425 C CA . GLY A 1 183 ? 6.052 -11.031 26.283 1.00 86.38 183 GLY A CA 1
ATOM 1426 C C . GLY A 1 183 ? 5.258 -9.730 26.125 1.00 86.38 183 GLY A C 1
ATOM 1427 O O . GLY A 1 183 ? 4.030 -9.759 26.122 1.00 86.38 183 GLY A O 1
ATOM 1428 N N . ILE A 1 184 ? 5.940 -8.599 25.911 1.00 85.44 184 ILE A N 1
ATOM 1429 C CA . ILE A 1 184 ? 5.273 -7.321 25.620 1.00 85.44 184 ILE A CA 1
ATOM 1430 C C . ILE A 1 184 ? 4.560 -7.360 24.275 1.00 85.44 184 ILE A C 1
ATOM 1432 O O . ILE A 1 184 ? 3.413 -6.933 24.197 1.00 85.44 184 ILE A O 1
ATOM 1436 N N . VAL A 1 185 ? 5.219 -7.839 23.215 1.00 88.44 185 VAL A N 1
ATOM 1437 C CA . VAL A 1 185 ? 4.592 -7.917 21.885 1.00 88.44 185 VAL A CA 1
ATOM 1438 C C . VAL A 1 185 ? 3.328 -8.769 21.950 1.00 88.44 185 VAL A C 1
ATOM 1440 O O . VAL A 1 185 ? 2.306 -8.377 21.394 1.00 88.44 185 VAL A O 1
ATOM 1443 N N . LEU A 1 186 ? 3.375 -9.883 22.682 1.00 90.62 186 LEU A N 1
ATOM 1444 C CA . LEU A 1 186 ? 2.225 -10.757 22.878 1.00 90.62 186 LEU A CA 1
ATOM 1445 C C . LEU A 1 186 ? 1.111 -10.050 23.664 1.00 90.62 186 LEU A C 1
ATOM 1447 O O . LEU A 1 186 ? -0.029 -10.052 23.212 1.00 90.62 186 LEU A O 1
ATOM 1451 N N . ALA A 1 187 ? 1.437 -9.348 24.753 1.00 88.19 187 ALA A N 1
ATOM 1452 C CA . ALA A 1 187 ? 0.461 -8.574 25.525 1.00 88.19 187 ALA A CA 1
ATOM 1453 C C . ALA A 1 187 ? -0.174 -7.421 24.718 1.00 88.19 187 ALA A C 1
ATOM 1455 O O . ALA A 1 187 ? -1.367 -7.146 24.848 1.00 88.19 187 ALA A O 1
ATOM 1456 N N . VAL A 1 188 ? 0.595 -6.738 23.860 1.00 90.31 188 VAL A N 1
ATOM 1457 C CA . VAL A 1 188 ? 0.055 -5.735 22.922 1.00 90.31 188 VAL A CA 1
ATOM 1458 C C . VAL A 1 188 ? -0.847 -6.397 21.898 1.00 90.31 188 VAL A C 1
ATOM 1460 O O . VAL A 1 188 ? -1.934 -5.890 21.636 1.00 90.31 188 VAL A O 1
ATOM 1463 N N . GLY A 1 189 ? -0.396 -7.515 21.328 1.00 93.31 189 GLY A N 1
ATOM 1464 C CA . GLY A 1 189 ? -1.138 -8.281 20.338 1.00 93.31 189 GLY A CA 1
ATOM 1465 C C . GLY A 1 189 ? -2.483 -8.753 20.876 1.00 93.31 189 GLY A C 1
ATOM 1466 O O . GLY A 1 189 ? -3.490 -8.563 20.207 1.00 93.31 189 GLY A O 1
ATOM 1467 N N . GLU A 1 190 ? -2.518 -9.278 22.100 1.00 93.81 190 GLU A N 1
ATOM 1468 C CA . GLU A 1 190 ? -3.745 -9.707 22.777 1.00 93.81 190 GLU A CA 1
ATOM 1469 C C . GLU A 1 190 ? -4.732 -8.545 22.947 1.00 93.81 190 GLU A C 1
ATOM 1471 O O . GLU A 1 190 ? -5.888 -8.644 22.535 1.00 93.81 190 GLU A O 1
ATOM 1476 N N . ARG A 1 191 ? -4.269 -7.406 23.482 1.00 92.06 191 ARG A N 1
ATOM 1477 C CA . ARG A 1 191 ? -5.124 -6.224 23.687 1.00 92.06 191 ARG A CA 1
ATOM 1478 C C . ARG A 1 191 ? -5.628 -5.641 22.372 1.00 92.06 191 ARG A C 1
ATOM 1480 O O . ARG A 1 191 ? -6.798 -5.279 22.271 1.00 92.06 191 ARG A O 1
ATOM 1487 N N . LEU A 1 192 ? -4.759 -5.562 21.367 1.00 94.38 192 LEU A N 1
ATOM 1488 C CA . LEU A 1 192 ? -5.134 -5.103 20.036 1.00 94.38 192 LEU A CA 1
ATOM 1489 C C . LEU A 1 192 ? -6.174 -6.046 19.426 1.00 94.38 192 LEU A C 1
ATOM 1491 O O . LEU A 1 192 ? -7.200 -5.579 18.946 1.00 94.38 192 LEU A O 1
ATOM 1495 N N . LEU A 1 193 ? -5.947 -7.359 19.484 1.00 95.25 193 LEU A N 1
ATOM 1496 C CA . LEU A 1 193 ? -6.858 -8.356 18.932 1.00 95.25 193 LEU A CA 1
ATOM 1497 C C . LEU A 1 193 ? -8.239 -8.271 19.586 1.00 95.25 193 LEU A C 1
ATOM 1499 O O . LEU A 1 193 ? -9.231 -8.215 18.866 1.00 95.25 193 LEU A O 1
ATOM 1503 N N . ALA A 1 194 ? -8.305 -8.193 20.917 1.00 94.94 194 ALA A N 1
ATOM 1504 C CA . ALA A 1 194 ? -9.565 -8.042 21.641 1.00 94.94 194 ALA A CA 1
ATOM 1505 C C . ALA A 1 194 ? -10.328 -6.779 21.199 1.00 94.94 194 ALA A C 1
ATOM 1507 O O . ALA A 1 194 ? -11.518 -6.847 20.888 1.00 94.94 194 ALA A O 1
ATOM 1508 N N . ASN A 1 195 ? -9.635 -5.641 21.084 1.00 92.19 195 ASN A N 1
ATOM 1509 C CA . ASN A 1 195 ? -10.250 -4.377 20.670 1.00 92.19 195 ASN A CA 1
ATOM 1510 C C . ASN A 1 195 ? -10.722 -4.404 19.208 1.00 92.19 195 ASN A C 1
ATOM 1512 O O . ASN A 1 195 ? -11.787 -3.872 18.891 1.00 92.19 195 ASN A O 1
ATOM 1516 N N . ILE A 1 196 ? -9.954 -5.020 18.306 1.00 94.06 196 ILE A N 1
ATOM 1517 C CA . ILE A 1 196 ? -10.326 -5.137 16.892 1.00 94.06 196 ILE A CA 1
ATOM 1518 C C . ILE A 1 196 ? -11.464 -6.141 16.689 1.00 94.06 196 ILE A C 1
ATOM 1520 O O . ILE A 1 196 ? -12.355 -5.863 15.891 1.00 94.06 196 ILE A O 1
ATOM 1524 N N . LEU A 1 197 ? -11.490 -7.255 17.427 1.00 94.94 197 LEU A N 1
ATOM 1525 C CA . LEU A 1 197 ? -12.600 -8.212 17.387 1.00 94.94 197 LEU A CA 1
ATOM 1526 C C . LEU A 1 197 ? -13.906 -7.574 17.858 1.00 94.94 197 LEU A C 1
ATOM 1528 O O . LEU A 1 197 ? -14.911 -7.685 17.164 1.00 94.94 197 LEU A O 1
ATOM 1532 N N . LEU A 1 198 ? -13.872 -6.823 18.961 1.00 94.31 198 LEU A N 1
ATOM 1533 C CA . LEU A 1 198 ? -15.041 -6.094 19.452 1.00 94.31 198 LEU A CA 1
ATOM 1534 C C . LEU A 1 198 ? -15.548 -5.066 18.425 1.00 94.31 198 LEU A C 1
ATOM 1536 O O . LEU A 1 198 ? -16.749 -4.933 18.205 1.00 94.31 198 LEU A O 1
ATOM 1540 N N . ARG A 1 199 ? -14.641 -4.371 17.729 1.00 92.19 199 ARG A N 1
ATOM 1541 C CA . ARG A 1 199 ? -15.005 -3.450 16.634 1.00 92.19 199 ARG A CA 1
ATOM 1542 C C . ARG A 1 199 ? -15.576 -4.176 15.419 1.00 92.19 199 ARG A C 1
ATOM 1544 O O . ARG A 1 199 ? -16.471 -3.649 14.761 1.00 92.19 199 ARG A O 1
ATOM 1551 N N . ALA A 1 200 ? -15.062 -5.362 15.108 1.00 93.38 200 ALA A N 1
ATOM 1552 C CA . ALA A 1 200 ? -15.578 -6.191 14.028 1.00 93.38 200 ALA A CA 1
ATOM 1553 C C . ALA A 1 200 ? -16.994 -6.697 14.344 1.00 93.38 200 ALA A C 1
ATOM 1555 O O . ALA A 1 200 ? -17.853 -6.638 13.469 1.00 93.38 200 ALA A O 1
ATOM 1556 N N . GLU A 1 201 ? -17.253 -7.113 15.586 1.00 95.00 201 GLU A N 1
ATOM 1557 C CA . GLU A 1 201 ? -18.574 -7.527 16.073 1.00 95.00 201 GLU A CA 1
ATOM 1558 C C . GLU A 1 201 ? -19.581 -6.373 15.993 1.00 95.00 201 GLU A C 1
ATOM 1560 O O . GLU A 1 201 ? -20.600 -6.489 15.318 1.00 95.00 201 GLU A O 1
ATOM 1565 N N . GLN A 1 202 ? -19.232 -5.200 16.531 1.00 94.44 202 GLN A N 1
ATOM 1566 C CA . GLN A 1 202 ? -20.061 -3.992 16.419 1.00 94.44 202 GLN A CA 1
ATOM 1567 C C . GLN A 1 202 ? -20.341 -3.602 14.958 1.00 94.44 202 GLN A C 1
ATOM 1569 O O . GLN A 1 202 ? -21.446 -3.178 14.613 1.00 94.44 202 GLN A O 1
ATOM 1574 N N . GLY A 1 203 ? -19.343 -3.745 14.080 1.00 92.19 203 GLY A N 1
ATOM 1575 C CA . GLY A 1 203 ? -19.496 -3.511 12.646 1.00 92.19 203 GLY A CA 1
ATOM 1576 C C . GLY A 1 203 ? -20.423 -4.526 11.972 1.00 92.19 203 GLY A C 1
ATOM 1577 O O . GLY A 1 203 ? -21.212 -4.150 11.103 1.00 92.19 203 GLY A O 1
ATOM 1578 N N . ALA A 1 204 ? -20.356 -5.795 12.379 1.00 93.12 204 ALA A N 1
ATOM 1579 C CA . ALA A 1 204 ? -21.225 -6.857 11.890 1.00 93.12 204 ALA A CA 1
ATOM 1580 C C . ALA A 1 204 ? -22.675 -6.646 12.344 1.00 93.12 204 ALA A C 1
ATOM 1582 O O . ALA A 1 204 ? -23.577 -6.673 11.505 1.00 93.12 204 ALA A O 1
ATOM 1583 N N . ASP A 1 205 ? -22.900 -6.332 13.619 1.00 95.25 205 ASP A N 1
ATOM 1584 C CA . ASP A 1 205 ? -24.229 -6.034 14.160 1.00 95.25 205 ASP A CA 1
ATOM 1585 C C . ASP A 1 205 ? -24.861 -4.832 13.453 1.00 95.25 205 ASP A C 1
ATOM 1587 O O . ASP A 1 205 ? -26.016 -4.880 13.020 1.00 95.25 205 ASP A O 1
ATOM 1591 N N . ALA A 1 206 ? -24.082 -3.767 13.234 1.00 93.69 206 ALA A N 1
ATOM 1592 C CA . ALA A 1 206 ? -24.534 -2.601 12.482 1.00 93.69 206 ALA A CA 1
ATOM 1593 C C . ALA A 1 206 ? -24.877 -2.940 11.019 1.00 93.69 206 ALA A C 1
ATOM 1595 O O . ALA A 1 206 ? -25.821 -2.377 10.453 1.00 93.69 206 ALA A O 1
ATOM 1596 N N . LEU A 1 207 ? -24.132 -3.856 10.391 1.00 92.88 207 LEU A N 1
ATOM 1597 C CA . LEU A 1 207 ? -24.407 -4.324 9.032 1.00 92.88 207 LEU A CA 1
ATOM 1598 C C . LEU A 1 207 ? -25.706 -5.142 8.976 1.00 92.88 207 LEU A C 1
ATOM 1600 O O . LEU A 1 207 ? -26.518 -4.929 8.071 1.00 92.88 207 LEU A O 1
ATOM 1604 N N . VAL A 1 208 ? -25.928 -6.034 9.945 1.00 94.25 208 VAL A N 1
ATOM 1605 C CA . VAL A 1 208 ? -27.152 -6.843 10.063 1.00 94.25 208 VAL A CA 1
ATOM 1606 C C . VAL A 1 208 ? -28.365 -5.947 10.316 1.00 94.25 208 VAL A C 1
ATOM 1608 O O . VAL A 1 208 ? -29.360 -6.066 9.600 1.00 94.25 208 VAL A O 1
ATOM 1611 N N . ALA A 1 209 ? -28.259 -4.973 11.224 1.00 95.44 209 ALA A N 1
ATOM 1612 C CA . ALA A 1 209 ? -29.319 -4.002 11.505 1.00 95.44 209 ALA A CA 1
ATOM 1613 C C . ALA A 1 209 ? -29.715 -3.165 10.272 1.00 95.44 209 ALA A C 1
ATOM 1615 O O . ALA A 1 209 ? -30.869 -2.768 10.125 1.00 95.44 209 ALA A O 1
ATOM 1616 N N . ARG A 1 210 ? -28.779 -2.929 9.343 1.00 90.38 210 ARG A N 1
ATOM 1617 C CA . ARG A 1 210 ? -29.020 -2.233 8.062 1.00 90.38 210 ARG A CA 1
ATOM 1618 C C . ARG A 1 210 ? -29.507 -3.155 6.933 1.00 90.38 210 ARG A C 1
ATOM 1620 O O . ARG A 1 210 ? -29.602 -2.720 5.784 1.00 90.38 210 ARG A O 1
ATOM 1627 N N . GLY A 1 211 ? -29.822 -4.415 7.235 1.00 89.56 211 GLY A N 1
ATOM 1628 C CA . GLY A 1 211 ? -30.378 -5.385 6.290 1.00 89.56 211 GLY A CA 1
ATOM 1629 C C . GLY A 1 211 ? -29.360 -6.340 5.661 1.00 89.56 211 GLY A C 1
ATOM 1630 O O . GLY A 1 211 ? -29.702 -7.003 4.683 1.00 89.56 211 GLY A O 1
ATOM 1631 N N . GLY A 1 212 ? -28.119 -6.400 6.164 1.00 86.00 212 GLY A N 1
ATOM 1632 C CA . GLY A 1 212 ? -27.144 -7.457 5.851 1.00 86.00 212 GLY A CA 1
ATOM 1633 C C . GLY A 1 212 ? -26.701 -7.557 4.385 1.00 86.00 212 GLY A C 1
ATOM 1634 O O . GLY A 1 212 ? -26.177 -8.587 3.963 1.00 86.00 212 GLY A O 1
ATOM 1635 N N . ARG A 1 213 ? -26.935 -6.521 3.570 1.00 85.31 213 ARG A N 1
ATOM 1636 C CA . ARG A 1 213 ? -26.683 -6.580 2.122 1.00 85.31 213 ARG A CA 1
ATOM 1637 C C . ARG A 1 213 ? -25.204 -6.375 1.812 1.00 85.31 213 ARG A C 1
ATOM 1639 O O . ARG A 1 213 ? -24.655 -5.304 2.061 1.00 85.31 213 ARG A O 1
ATOM 1646 N N . ILE A 1 214 ? -24.591 -7.369 1.176 1.00 82.19 214 ILE A N 1
ATOM 1647 C CA . ILE A 1 214 ? -23.241 -7.257 0.616 1.00 82.19 214 ILE A CA 1
ATOM 1648 C C . ILE A 1 214 ? -23.347 -6.532 -0.727 1.00 82.19 214 ILE A C 1
ATOM 1650 O O . ILE A 1 214 ? -23.992 -7.010 -1.659 1.00 82.19 214 ILE A O 1
ATOM 1654 N N . LEU A 1 215 ? -22.732 -5.355 -0.817 1.00 81.88 215 LEU A N 1
ATOM 1655 C CA . LEU A 1 215 ? -22.709 -4.535 -2.025 1.00 81.88 215 LEU A CA 1
ATOM 1656 C C . LEU A 1 215 ? -21.295 -4.517 -2.607 1.00 81.88 215 LEU A C 1
ATOM 1658 O O . LEU A 1 215 ? -20.312 -4.489 -1.870 1.00 81.88 215 LEU A O 1
ATOM 1662 N N . GLY A 1 216 ? -21.194 -4.496 -3.936 1.00 78.69 216 GLY A N 1
ATOM 1663 C CA . GLY A 1 216 ? -19.901 -4.407 -4.609 1.00 78.69 216 GLY A CA 1
ATOM 1664 C C . GLY A 1 216 ? -19.177 -3.077 -4.319 1.00 78.69 216 GLY A C 1
ATOM 1665 O O . GLY A 1 216 ? -19.844 -2.046 -4.160 1.00 78.69 216 GLY A O 1
ATOM 1666 N N . PRO A 1 217 ? -17.828 -3.052 -4.340 1.00 78.56 217 PRO A N 1
ATOM 1667 C CA . PRO A 1 217 ? -17.025 -1.857 -4.039 1.00 78.56 217 PRO A CA 1
ATOM 1668 C C . PRO A 1 217 ? -17.379 -0.625 -4.872 1.00 78.56 217 PRO A C 1
ATOM 1670 O O . PRO A 1 217 ? -17.260 0.503 -4.407 1.00 78.56 217 PRO A O 1
ATOM 1673 N N . SER A 1 218 ? -17.883 -0.825 -6.094 1.00 76.12 218 SER A N 1
ATOM 1674 C CA . SER A 1 218 ? -18.277 0.258 -6.998 1.00 76.12 218 SER A CA 1
ATOM 1675 C C . SER A 1 218 ? -19.383 1.159 -6.451 1.00 76.12 218 SER A C 1
ATOM 1677 O O . SER A 1 218 ? -19.457 2.312 -6.856 1.00 76.12 218 SER A O 1
ATOM 1679 N N . ARG A 1 219 ? -20.247 0.660 -5.555 1.00 77.69 219 ARG A N 1
ATOM 1680 C CA . ARG A 1 219 ? -21.323 1.468 -4.950 1.00 77.69 219 ARG A CA 1
ATOM 1681 C C . ARG A 1 219 ? -20.845 2.357 -3.804 1.00 77.69 219 ARG A C 1
ATOM 1683 O O . ARG A 1 219 ? -21.558 3.278 -3.431 1.00 77.69 219 ARG A O 1
ATOM 1690 N N . PHE A 1 220 ? -19.668 2.076 -3.252 1.00 78.38 220 PHE A N 1
ATOM 1691 C CA . PHE A 1 220 ? -19.073 2.847 -2.160 1.00 78.38 220 PHE A CA 1
ATOM 1692 C C . PHE A 1 220 ? -18.044 3.867 -2.645 1.00 78.38 220 PHE A C 1
ATOM 1694 O O . PHE A 1 220 ? -17.438 4.549 -1.822 1.00 78.38 220 PHE A O 1
ATOM 1701 N N . ARG A 1 221 ? -17.853 3.957 -3.965 1.00 75.06 221 ARG A N 1
ATOM 1702 C CA . ARG A 1 221 ? -16.934 4.892 -4.596 1.00 75.06 221 ARG A CA 1
ATOM 1703 C C . ARG A 1 221 ? -17.503 6.304 -4.510 1.00 75.06 221 ARG A C 1
ATOM 1705 O O . ARG A 1 221 ? -18.633 6.545 -4.936 1.00 75.06 221 ARG A O 1
ATOM 1712 N N . LEU A 1 222 ? -16.706 7.235 -4.000 1.00 69.06 222 LEU A N 1
ATOM 1713 C CA . LEU A 1 222 ? -17.015 8.654 -4.124 1.00 69.06 222 LEU A CA 1
ATOM 1714 C C . LEU A 1 222 ? -16.933 9.046 -5.613 1.00 69.06 222 LEU A C 1
ATOM 1716 O O . LEU A 1 222 ? -16.025 8.581 -6.308 1.00 69.06 222 LEU A O 1
ATOM 1720 N N . PRO A 1 223 ? -17.877 9.843 -6.146 1.00 62.94 223 PRO A N 1
ATOM 1721 C CA . PRO A 1 223 ? -17.814 10.300 -7.529 1.00 62.94 223 PRO A CA 1
ATOM 1722 C C . PRO A 1 223 ? -16.466 10.975 -7.799 1.00 62.94 223 PRO A C 1
ATOM 1724 O O . PRO A 1 223 ? -16.050 11.842 -7.035 1.00 62.94 223 PRO A O 1
ATOM 1727 N N . ALA A 1 224 ? -15.782 10.571 -8.871 1.00 64.38 224 ALA A N 1
ATOM 1728 C CA . ALA A 1 224 ? -14.511 11.180 -9.245 1.00 64.38 224 ALA A CA 1
ATOM 1729 C C . ALA A 1 224 ? -14.699 12.688 -9.478 1.00 64.38 224 ALA A C 1
ATOM 1731 O O . ALA A 1 224 ? -15.608 13.093 -10.212 1.00 64.38 224 ALA A O 1
ATOM 1732 N N . GLU A 1 225 ? -13.833 13.515 -8.890 1.00 58.19 225 GLU A N 1
ATOM 1733 C CA . GLU A 1 225 ? -13.776 14.936 -9.221 1.00 58.19 225 GLU A CA 1
ATOM 1734 C C . GLU A 1 225 ? -13.345 15.083 -10.687 1.00 58.19 225 GLU A C 1
ATOM 1736 O O . GLU A 1 225 ? -12.183 14.903 -11.027 1.00 58.19 225 GLU A O 1
ATOM 1741 N N . ARG A 1 226 ? -14.326 15.363 -11.554 1.00 57.91 226 ARG A N 1
ATOM 1742 C CA . ARG A 1 226 ? -14.219 15.682 -12.990 1.00 57.91 226 ARG A CA 1
ATOM 1743 C C . ARG A 1 226 ? -13.421 14.671 -13.838 1.00 57.91 226 ARG A C 1
ATOM 1745 O O . ARG A 1 226 ? -12.192 14.700 -13.862 1.00 57.91 226 ARG A O 1
ATOM 1752 N N . PRO A 1 227 ? -14.092 13.840 -14.659 1.00 61.50 227 PRO A N 1
ATOM 1753 C CA . PRO A 1 227 ? -13.381 13.034 -15.641 1.00 61.50 227 PRO A CA 1
ATOM 1754 C C . PRO A 1 227 ? -12.676 13.956 -16.647 1.00 61.50 227 PRO A C 1
ATOM 1756 O O . PRO A 1 227 ? -13.326 14.721 -17.356 1.00 61.50 227 PRO A O 1
ATOM 1759 N N . ALA A 1 228 ? -11.347 13.873 -16.718 1.00 74.25 228 ALA A N 1
ATOM 1760 C CA . ALA A 1 228 ? -10.531 14.507 -17.751 1.00 74.25 228 ALA A CA 1
ATOM 1761 C C . ALA A 1 228 ? -10.127 13.444 -18.794 1.00 74.25 228 ALA A C 1
ATOM 1763 O O . ALA A 1 228 ? -9.001 12.940 -18.760 1.00 74.25 228 ALA A O 1
ATOM 1764 N N . PRO A 1 229 ? -11.032 13.051 -19.715 1.00 78.00 229 PRO A N 1
ATOM 1765 C CA . PRO A 1 229 ? -10.795 11.941 -20.640 1.00 78.00 229 PRO A CA 1
ATOM 1766 C C . PRO A 1 229 ? -9.577 12.183 -21.536 1.00 78.00 229 PRO A C 1
ATOM 1768 O O . PRO A 1 229 ? -8.841 11.249 -21.833 1.00 78.00 229 PRO A O 1
ATOM 1771 N N . LEU A 1 230 ? -9.324 13.442 -21.903 1.00 79.12 230 LEU A N 1
ATOM 1772 C CA . LEU A 1 230 ? -8.184 13.837 -22.727 1.00 79.12 230 LEU A CA 1
ATOM 1773 C C . LEU A 1 230 ? -6.852 13.633 -21.993 1.00 79.12 230 LEU A C 1
ATOM 1775 O O . LEU A 1 230 ? -5.897 13.127 -22.575 1.00 79.12 230 LEU A O 1
ATOM 1779 N N . LEU A 1 231 ? -6.802 13.957 -20.699 1.00 74.69 231 LEU A N 1
ATOM 1780 C CA . LEU A 1 231 ? -5.603 13.797 -19.877 1.00 74.69 231 LEU A CA 1
ATOM 1781 C C . LEU A 1 231 ? -5.323 12.311 -19.604 1.00 74.69 231 LEU A C 1
ATOM 1783 O O . LEU A 1 231 ? -4.181 11.870 -19.710 1.00 74.69 231 LEU A O 1
ATOM 1787 N N . ASN A 1 232 ? -6.376 11.519 -19.375 1.00 78.44 232 ASN A N 1
ATOM 1788 C CA . ASN A 1 232 ? -6.275 10.063 -19.254 1.00 78.44 232 ASN A CA 1
ATOM 1789 C C . ASN A 1 232 ? -5.812 9.403 -20.563 1.00 78.44 232 ASN A C 1
ATOM 1791 O O . ASN A 1 232 ? -4.966 8.513 -20.528 1.00 78.44 232 ASN A O 1
ATOM 1795 N N . ALA A 1 233 ? -6.320 9.847 -21.717 1.00 79.62 233 ALA A N 1
ATOM 1796 C CA . ALA A 1 233 ? -5.896 9.345 -23.023 1.00 79.62 233 ALA A CA 1
ATOM 1797 C C . ALA A 1 233 ? -4.430 9.693 -23.319 1.00 79.62 233 ALA A C 1
ATOM 1799 O O . ALA A 1 233 ? -3.677 8.843 -23.792 1.00 79.62 233 ALA A O 1
ATOM 1800 N N . LEU A 1 234 ? -4.000 10.912 -22.980 1.00 80.88 234 LEU A N 1
ATOM 1801 C CA . LEU A 1 234 ? -2.613 11.349 -23.136 1.00 80.88 234 LEU A CA 1
ATOM 1802 C C . LEU A 1 234 ? -1.671 10.559 -22.213 1.00 80.88 234 LEU A C 1
ATOM 1804 O O . LEU A 1 234 ? -0.607 10.124 -22.653 1.00 80.88 234 LEU A O 1
ATOM 1808 N N . ALA A 1 235 ? -2.082 10.291 -20.970 1.00 73.75 235 ALA A N 1
ATOM 1809 C CA . ALA A 1 235 ? -1.342 9.436 -20.044 1.00 73.75 235 ALA A CA 1
ATOM 1810 C C . ALA A 1 235 ? -1.240 7.983 -20.544 1.00 73.75 235 ALA A C 1
ATOM 1812 O O . ALA A 1 235 ? -0.157 7.398 -20.499 1.00 73.75 235 ALA A O 1
ATOM 1813 N N . LEU A 1 236 ? -2.332 7.416 -21.075 1.00 78.75 236 LEU A N 1
ATOM 1814 C CA . LEU A 1 236 ? -2.346 6.073 -21.664 1.00 78.75 236 LEU A CA 1
ATOM 1815 C C . LEU A 1 236 ? -1.408 5.990 -22.877 1.00 78.75 236 LEU A C 1
ATOM 1817 O O . LEU A 1 236 ? -0.605 5.066 -22.977 1.00 78.75 236 LEU A O 1
ATOM 1821 N N . MET A 1 237 ? -1.469 6.982 -23.768 1.00 80.62 237 MET A N 1
ATOM 1822 C CA . MET A 1 237 ? -0.592 7.082 -24.933 1.00 80.62 237 MET A CA 1
ATOM 1823 C C . MET A 1 237 ? 0.878 7.196 -24.513 1.00 80.62 237 MET A C 1
ATOM 1825 O O . MET A 1 237 ? 1.724 6.488 -25.054 1.00 80.62 237 MET A O 1
ATOM 1829 N N . GLY A 1 238 ? 1.186 8.023 -23.509 1.00 77.44 238 GLY A N 1
ATOM 1830 C CA . GLY A 1 238 ? 2.530 8.131 -22.943 1.00 77.44 238 GLY A CA 1
ATOM 1831 C C . GLY A 1 238 ? 3.028 6.808 -22.356 1.00 77.44 238 GLY A C 1
ATOM 1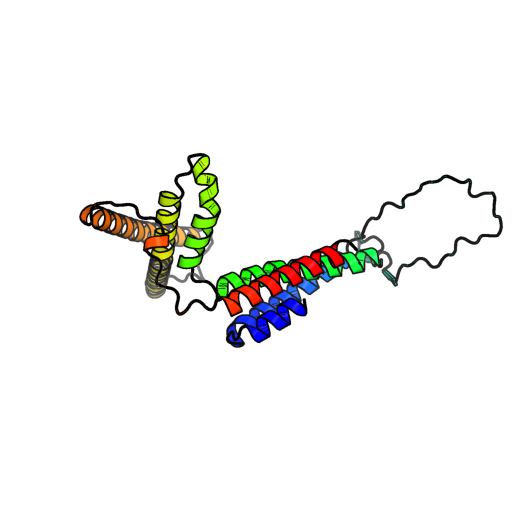832 O O . GLY A 1 238 ? 4.171 6.423 -22.593 1.00 77.44 238 GLY A O 1
ATOM 1833 N N . LEU A 1 239 ? 2.171 6.072 -21.644 1.00 74.56 239 LEU A N 1
ATOM 1834 C CA . LEU A 1 239 ? 2.514 4.773 -21.063 1.00 74.56 239 LEU A CA 1
ATOM 1835 C C . LEU A 1 239 ? 2.763 3.709 -22.140 1.00 74.56 239 LEU A C 1
ATOM 1837 O O . LEU A 1 239 ? 3.759 2.988 -22.062 1.00 74.56 239 LEU A O 1
ATOM 1841 N N . LEU A 1 240 ? 1.919 3.652 -23.173 1.00 78.75 240 LEU A N 1
ATOM 1842 C CA . LEU A 1 240 ? 2.104 2.763 -24.323 1.00 78.75 240 LEU A CA 1
ATOM 1843 C C . LEU A 1 240 ? 3.375 3.097 -25.103 1.00 78.75 240 LEU A C 1
ATOM 1845 O O . LEU A 1 240 ? 4.094 2.189 -25.505 1.00 78.75 240 LEU A O 1
ATOM 1849 N N . LEU A 1 241 ? 3.698 4.381 -25.260 1.00 78.81 241 LEU A N 1
ATOM 1850 C CA . LEU A 1 241 ? 4.932 4.826 -25.900 1.00 78.81 241 LEU A CA 1
ATOM 1851 C C . LEU A 1 241 ? 6.157 4.410 -25.073 1.00 78.81 241 LEU A C 1
ATOM 1853 O O . LEU A 1 241 ? 7.115 3.875 -25.622 1.00 78.81 241 LEU A O 1
ATOM 1857 N N . VAL A 1 242 ? 6.120 4.567 -23.746 1.00 73.31 242 VAL A N 1
ATOM 1858 C CA . VAL A 1 242 ? 7.196 4.097 -22.856 1.00 73.31 242 VAL A CA 1
ATOM 1859 C C . VAL A 1 242 ? 7.349 2.573 -22.913 1.00 73.31 242 VAL A C 1
ATOM 1861 O O . VAL A 1 242 ? 8.478 2.084 -22.964 1.00 73.31 242 VAL A O 1
ATOM 1864 N N . MET A 1 243 ? 6.246 1.819 -22.940 1.00 72.94 243 MET A N 1
ATOM 1865 C CA . MET A 1 243 ? 6.279 0.362 -23.104 1.00 72.94 243 MET A CA 1
ATOM 1866 C C . MET A 1 243 ? 6.792 -0.059 -24.487 1.00 72.94 243 MET A C 1
ATOM 1868 O O . MET A 1 243 ? 7.603 -0.977 -24.568 1.00 72.94 243 MET A O 1
ATOM 1872 N N . GLY A 1 244 ? 6.375 0.623 -25.554 1.00 74.81 244 GLY A N 1
ATOM 1873 C CA . GLY A 1 244 ? 6.789 0.351 -26.931 1.00 74.81 244 GLY A CA 1
ATOM 1874 C C . GLY A 1 244 ? 8.270 0.639 -27.164 1.00 74.81 244 GLY A C 1
ATOM 1875 O O . GLY A 1 244 ? 8.992 -0.230 -27.649 1.00 74.81 244 GLY A O 1
ATOM 1876 N N . LEU A 1 245 ? 8.755 1.806 -26.722 1.00 70.88 245 LEU A N 1
ATOM 1877 C CA . LEU A 1 245 ? 10.185 2.126 -26.743 1.00 70.88 245 LEU A CA 1
ATOM 1878 C C . LEU A 1 245 ? 10.973 1.099 -25.923 1.00 70.88 245 LEU A C 1
ATOM 1880 O O . LEU A 1 245 ? 11.996 0.601 -26.377 1.00 70.88 245 LEU A O 1
ATOM 1884 N N . ARG A 1 246 ? 10.485 0.704 -24.740 1.00 68.62 246 ARG A N 1
ATOM 1885 C CA . ARG A 1 246 ? 11.140 -0.350 -23.955 1.00 68.62 246 ARG A CA 1
ATOM 1886 C C . ARG A 1 246 ? 11.175 -1.691 -24.697 1.00 68.62 246 ARG A C 1
ATOM 1888 O O . ARG A 1 246 ? 12.190 -2.369 -24.618 1.00 68.62 246 ARG A O 1
ATOM 1895 N N . GLY A 1 247 ? 10.102 -2.087 -25.378 1.00 66.06 247 GLY A N 1
ATOM 1896 C CA . GLY A 1 247 ? 10.062 -3.333 -26.149 1.00 66.06 247 GLY A CA 1
ATOM 1897 C C . GLY A 1 247 ? 11.107 -3.359 -27.266 1.00 66.06 247 GLY A C 1
ATOM 1898 O O . GLY A 1 247 ? 11.791 -4.361 -27.439 1.00 66.06 247 GLY A O 1
ATOM 1899 N N . GLN A 1 248 ? 11.291 -2.234 -27.960 1.00 63.69 248 GLN A N 1
ATOM 1900 C CA . GLN A 1 248 ? 12.269 -2.107 -29.043 1.00 63.69 248 GLN A CA 1
ATOM 1901 C C . GLN A 1 248 ? 13.717 -2.026 -28.533 1.00 63.69 248 GLN A C 1
ATOM 1903 O O . GLN A 1 248 ? 14.588 -2.706 -29.064 1.00 63.69 248 GLN A O 1
ATOM 1908 N N . TYR A 1 249 ? 13.978 -1.255 -27.473 1.00 59.38 249 TYR A N 1
ATOM 1909 C CA . TYR A 1 249 ? 15.326 -1.096 -26.901 1.00 59.38 249 TYR A CA 1
ATOM 1910 C C . TYR A 1 249 ? 15.715 -2.185 -25.884 1.00 59.38 249 TYR A C 1
ATOM 1912 O O . TYR A 1 249 ? 16.854 -2.222 -25.431 1.00 59.38 249 TYR A O 1
ATOM 1920 N N . GLY A 1 250 ? 14.778 -3.042 -25.472 1.00 52.34 250 GLY A N 1
ATOM 1921 C CA . GLY A 1 250 ? 15.038 -4.193 -24.602 1.00 52.34 250 GLY A CA 1
ATOM 1922 C C . GLY A 1 250 ? 15.387 -5.477 -25.359 1.00 52.34 250 GLY A C 1
ATOM 1923 O O . GLY A 1 250 ? 15.918 -6.397 -24.742 1.00 52.34 250 GLY A O 1
ATOM 1924 N N . ALA A 1 251 ? 15.086 -5.533 -26.662 1.00 46.91 251 ALA A N 1
ATOM 1925 C CA . ALA A 1 251 ? 15.351 -6.670 -27.548 1.00 46.91 251 ALA A CA 1
ATOM 1926 C C . ALA A 1 251 ? 16.646 -6.529 -28.379 1.00 46.91 251 ALA A C 1
ATOM 1928 O O . ALA A 1 251 ? 17.067 -7.504 -28.995 1.00 46.91 251 ALA A O 1
ATOM 1929 N N . LEU A 1 252 ? 17.261 -5.340 -28.385 1.00 39.53 252 LEU A N 1
ATOM 1930 C CA . LEU A 1 252 ? 18.565 -5.032 -28.990 1.00 39.53 252 LEU A CA 1
ATOM 1931 C C . LEU A 1 252 ? 19.630 -4.977 -27.913 1.00 39.53 252 LEU A C 1
ATOM 1933 O O . LEU A 1 252 ? 20.650 -5.681 -28.035 1.00 39.53 252 LEU A O 1
#

Nearest PDB structures (foldseek):
  6zg3-assembly2_D  TM=7.169E-01  e=4.874E-05  Lactobacillus delbrueckii subsp. bulgaricus ATCC 11842 = JCM 1002
  8bmq-assembly1_D  TM=7.673E-01  e=1.514E-04  Lactobacillus delbrueckii subsp. bulgaricus ATCC 11842 = JCM 1002
  4huq-assembly1_T  TM=7.147E-01  e=2.724E-03  Levilactobacillus brevis ATCC 367
  6fnp-assembly2_H  TM=6.549E-01  e=4.136E-02  Lactobacillus delbrueckii

Radius of gyration: 28.65 Å; Cα contacts (8 Å, |Δi|>4): 147; chains: 1; bounding box: 80×45×75 Å

Mean predicted aligned error: 13.95 Å

Secondary structure (DSSP, 8-state):
-HHHHHHHHHTT--HHHHHHHHHHHHHHHHHHHHHHHHS-----------S-TTS-TT----PPP-EEEEE--EEETTEEEPPEEEEHHHHHHHHHHHHHHHHHHHHHHHHHHHS-HHHHHHHHHHHHGGGGGGT--HHHHHHHHHHHHHHHHHHHHHHHHHHHHHHHTT--TTS--HHHHHHHHHHHHHHHHHHHHHHHHHHHHHHHHTT-----GGGGPPPPS---HHHHHHHHHHHHHHHHHHHHHH--